Protein AF-A0A512LBX2-F1 (afdb_monomer_lite)

Sequence (281 aa):
MSSLFRTATRPHIVKSALKVAVVVGTVLNLINQGERKLSVESIAWMHAILNYFVPFCVSSYSAAKNEMARGNNVMSTETGRDALLPETLFNDGVFIDDLRRQMVKFASLQLNDACLAEDAVQEALVGALINANGFAGRSALKTWVFAILKNKIADVLRQKKRLVNASSLLREDDESEDFTDLLFDQNGFWQPDERPVPWGNPEASFQQQQFWTVFEACLDGLPAKQARVFMMREFVELETDEICAAAGITVSNLFVMLHRARLRLQECLENKWYSNGERSC

Structure (mmCIF, N/CA/C/O backbone):
data_AF-A0A512LBX2-F1
#
_entry.id   AF-A0A512LBX2-F1
#
loop_
_atom_site.group_PDB
_atom_site.id
_atom_site.type_symbol
_atom_site.label_atom_id
_atom_site.label_alt_id
_atom_site.label_comp_id
_atom_site.label_asym_id
_atom_site.label_entity_id
_atom_site.label_seq_id
_atom_site.pdbx_PDB_ins_code
_atom_site.Cartn_x
_atom_site.Cartn_y
_atom_site.Cartn_z
_atom_site.occupancy
_atom_site.B_iso_or_equiv
_atom_site.auth_seq_id
_atom_site.auth_comp_id
_atom_site.auth_asym_id
_atom_site.auth_atom_id
_atom_site.pdbx_PDB_model_num
ATOM 1 N N . MET A 1 1 ? 15.281 33.282 -11.113 1.00 51.38 1 MET A N 1
ATOM 2 C CA . MET A 1 1 ? 16.671 32.775 -11.253 1.00 51.38 1 MET A CA 1
ATOM 3 C C . MET A 1 1 ? 17.630 33.340 -10.203 1.00 51.38 1 MET A C 1
ATOM 5 O O . MET A 1 1 ? 18.380 32.558 -9.634 1.00 51.38 1 MET A O 1
ATOM 9 N N . SER A 1 2 ? 17.591 34.641 -9.882 1.00 58.28 2 SER A N 1
ATOM 10 C CA . SER A 1 2 ? 18.489 35.274 -8.892 1.00 58.28 2 SER A CA 1
ATOM 11 C C . SER A 1 2 ? 18.374 34.715 -7.463 1.00 58.28 2 SER A C 1
ATOM 13 O O . SER A 1 2 ? 19.379 34.603 -6.765 1.00 58.28 2 SER A O 1
ATOM 15 N N . SER A 1 3 ? 17.177 34.305 -7.033 1.00 69.06 3 SER A N 1
ATOM 16 C CA . SER A 1 3 ? 16.961 33.693 -5.715 1.00 69.06 3 SER A CA 1
ATOM 17 C C . SER A 1 3 ? 17.597 32.303 -5.605 1.00 69.06 3 SER A C 1
ATOM 19 O O . SER A 1 3 ? 18.218 31.997 -4.592 1.00 69.06 3 SER A O 1
ATOM 21 N N . LEU A 1 4 ? 17.479 31.470 -6.648 1.00 72.50 4 LEU A N 1
ATOM 22 C CA . LEU A 1 4 ? 17.951 30.076 -6.644 1.00 72.50 4 LEU A CA 1
ATOM 23 C C . LEU A 1 4 ? 19.471 30.017 -6.571 1.00 72.50 4 LEU A C 1
ATOM 25 O O . LEU A 1 4 ? 20.026 29.275 -5.767 1.00 72.50 4 LEU A O 1
ATOM 29 N N . PHE A 1 5 ? 20.134 30.889 -7.327 1.00 73.75 5 PHE A N 1
ATOM 30 C CA . PHE A 1 5 ? 21.584 31.029 -7.292 1.00 73.75 5 PHE A CA 1
ATOM 31 C C . PHE A 1 5 ? 22.102 31.496 -5.918 1.00 73.75 5 PHE A C 1
ATOM 33 O O . PHE A 1 5 ? 23.122 31.011 -5.426 1.00 73.75 5 PHE A O 1
ATOM 40 N N . ARG A 1 6 ? 21.370 32.393 -5.245 1.00 75.31 6 ARG A N 1
ATOM 41 C CA . ARG A 1 6 ? 21.723 32.878 -3.901 1.00 75.31 6 ARG A CA 1
ATOM 42 C C . ARG A 1 6 ? 21.539 31.811 -2.815 1.00 75.31 6 ARG A C 1
ATOM 44 O O . ARG A 1 6 ? 22.285 31.797 -1.841 1.00 75.31 6 ARG A O 1
ATOM 51 N N . THR A 1 7 ? 20.573 30.909 -2.978 1.00 72.94 7 THR A N 1
ATOM 52 C CA . THR A 1 7 ? 20.373 29.779 -2.056 1.00 72.94 7 THR A CA 1
ATOM 53 C C . THR A 1 7 ? 21.385 28.662 -2.316 1.00 72.94 7 THR A C 1
ATOM 55 O O . THR A 1 7 ? 21.965 28.137 -1.371 1.00 72.94 7 THR A O 1
ATOM 58 N N . ALA A 1 8 ? 21.685 28.361 -3.582 1.00 72.62 8 ALA A N 1
ATOM 59 C CA . ALA A 1 8 ? 22.678 27.355 -3.969 1.00 72.62 8 ALA A CA 1
ATOM 60 C C . ALA A 1 8 ? 24.113 27.696 -3.524 1.00 72.62 8 ALA A C 1
ATOM 62 O O . ALA A 1 8 ? 24.933 26.802 -3.330 1.00 72.62 8 ALA A O 1
ATOM 63 N N . THR A 1 9 ? 24.419 28.980 -3.313 1.00 77.19 9 THR A N 1
ATOM 64 C CA . THR A 1 9 ? 25.725 29.450 -2.816 1.00 77.19 9 THR A CA 1
ATOM 65 C C . THR A 1 9 ? 25.830 29.492 -1.286 1.00 77.19 9 THR A C 1
ATOM 67 O O . THR A 1 9 ? 26.855 29.921 -0.752 1.00 77.19 9 THR A O 1
ATOM 70 N N . ARG A 1 10 ? 24.816 29.016 -0.544 1.00 84.19 10 ARG A N 1
ATOM 71 C CA . ARG A 1 10 ? 24.885 28.948 0.923 1.00 84.19 10 ARG A CA 1
ATOM 72 C C . ARG A 1 10 ? 25.964 27.961 1.390 1.00 84.19 10 ARG A C 1
ATOM 74 O O . ARG A 1 10 ? 26.080 26.860 0.846 1.00 84.19 10 ARG A O 1
ATOM 81 N N . PRO A 1 11 ? 26.730 28.306 2.442 1.00 78.25 11 PRO A N 1
ATOM 82 C CA . PRO A 1 11 ? 27.939 27.574 2.818 1.00 78.25 11 PRO A CA 1
ATOM 83 C C . PRO A 1 11 ? 27.673 26.128 3.254 1.00 78.25 11 PRO A C 1
ATOM 85 O O . PRO A 1 11 ? 28.546 25.278 3.092 1.00 78.25 11 PRO A O 1
ATOM 88 N N . HIS A 1 12 ? 26.493 25.810 3.791 1.00 81.06 12 HIS A N 1
ATOM 89 C CA . HIS A 1 12 ? 26.142 24.440 4.183 1.00 81.06 12 HIS A CA 1
ATOM 90 C C . HIS A 1 12 ? 25.709 23.571 2.992 1.00 81.06 12 HIS A C 1
ATOM 92 O O . HIS A 1 12 ? 26.078 22.394 2.944 1.00 81.06 12 HI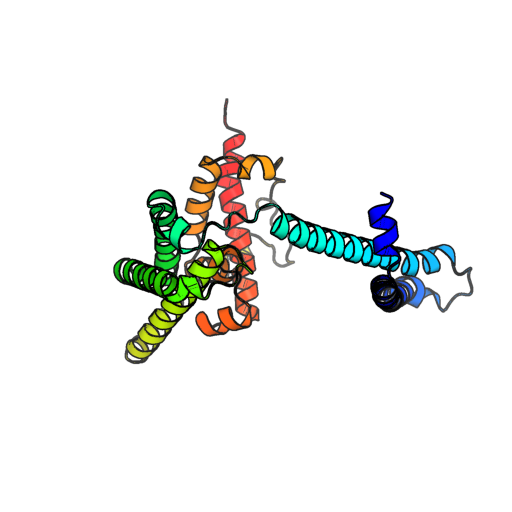S A O 1
ATOM 98 N N . ILE A 1 13 ? 25.002 24.146 2.009 1.00 81.69 13 ILE A N 1
ATOM 99 C CA . ILE A 1 13 ? 24.641 23.474 0.749 1.00 81.69 13 ILE A CA 1
ATOM 100 C C . ILE A 1 13 ? 25.904 23.161 -0.044 1.00 81.69 13 ILE A C 1
ATOM 102 O O . ILE A 1 13 ? 26.122 22.012 -0.417 1.00 81.69 13 ILE A O 1
ATOM 106 N N . VAL A 1 14 ? 26.787 24.147 -0.213 1.00 84.69 14 VAL A N 1
ATOM 107 C CA . VAL A 1 14 ? 28.053 23.975 -0.938 1.00 84.69 14 VAL A CA 1
ATOM 108 C C . VAL A 1 14 ? 28.929 22.905 -0.278 1.00 84.69 14 VAL A C 1
ATOM 110 O O . VAL A 1 14 ? 29.450 22.035 -0.971 1.00 84.69 14 VAL A O 1
ATOM 113 N N . LYS A 1 15 ? 29.048 22.900 1.059 1.00 83.00 15 LYS A N 1
ATOM 114 C CA . LYS A 1 15 ? 29.806 21.866 1.789 1.00 83.00 15 LYS A CA 1
ATOM 115 C C . LYS A 1 15 ? 29.238 20.460 1.577 1.00 83.00 15 LYS A C 1
ATOM 117 O O . LYS A 1 15 ? 30.007 19.512 1.442 1.00 83.00 15 LYS A O 1
ATOM 122 N N . SER A 1 16 ? 27.916 20.315 1.556 1.00 77.88 16 SER A N 1
ATOM 123 C CA . SER A 1 16 ? 27.258 19.016 1.360 1.00 77.88 16 SER A CA 1
ATOM 124 C C . SER A 1 16 ? 27.376 18.543 -0.091 1.00 77.88 16 SER A C 1
ATOM 126 O O . SER A 1 16 ? 27.750 17.398 -0.334 1.00 77.88 16 SER A O 1
ATOM 128 N N . ALA A 1 17 ? 27.167 19.447 -1.050 1.00 84.38 17 ALA A N 1
ATOM 129 C CA . ALA A 1 17 ? 27.336 19.179 -2.473 1.00 84.38 17 ALA A CA 1
ATOM 130 C C . ALA A 1 17 ? 28.781 18.795 -2.818 1.00 84.38 17 ALA A C 1
ATOM 132 O O . ALA A 1 17 ? 29.000 17.878 -3.604 1.00 84.38 17 ALA A O 1
ATOM 133 N N . LEU A 1 18 ? 29.773 19.428 -2.182 1.00 87.00 18 LEU A N 1
ATOM 134 C CA . LEU A 1 18 ? 31.185 19.089 -2.360 1.00 87.00 18 LEU A CA 1
ATOM 135 C C . LEU A 1 18 ? 31.511 17.682 -1.839 1.00 87.00 18 LEU A C 1
ATOM 137 O O . LEU A 1 18 ? 32.240 16.947 -2.497 1.00 87.00 18 LEU A O 1
ATOM 141 N N . LYS A 1 19 ? 30.945 17.272 -0.695 1.00 83.62 19 LYS A N 1
ATOM 142 C CA . LYS A 1 19 ? 31.113 15.900 -0.179 1.00 83.62 19 LYS A CA 1
ATOM 143 C C . LYS A 1 19 ? 30.570 14.863 -1.160 1.00 83.62 19 LYS A C 1
ATOM 145 O O . LYS A 1 19 ? 31.258 13.890 -1.454 1.00 83.62 19 LYS A O 1
ATOM 150 N N . VAL A 1 20 ? 29.368 15.092 -1.691 1.00 81.81 20 VAL A N 1
ATOM 151 C CA . VAL A 1 20 ? 28.761 14.210 -2.701 1.00 81.81 20 VAL A CA 1
ATOM 152 C C . VAL A 1 20 ? 29.610 14.185 -3.970 1.00 81.81 20 VAL A C 1
ATOM 154 O O . VAL A 1 20 ? 29.889 13.112 -4.491 1.00 81.81 20 VAL A O 1
ATOM 157 N N . ALA A 1 21 ? 30.085 15.344 -4.427 1.00 89.19 21 ALA A N 1
ATOM 158 C CA . ALA A 1 21 ? 30.938 15.452 -5.603 1.00 89.19 21 ALA A CA 1
ATOM 159 C C . ALA A 1 21 ? 32.249 14.681 -5.463 1.00 89.19 21 ALA A C 1
ATOM 161 O O . ALA A 1 21 ? 32.640 13.983 -6.391 1.00 89.19 21 ALA A O 1
ATOM 162 N N . VAL A 1 22 ? 32.903 14.757 -4.302 1.00 87.75 22 VAL A N 1
ATOM 163 C CA . VAL A 1 22 ? 34.140 14.013 -4.045 1.00 87.75 22 VAL A CA 1
ATOM 164 C C . VAL A 1 22 ? 33.881 12.510 -4.054 1.00 87.75 22 VAL A C 1
ATOM 166 O O . VAL A 1 22 ? 34.610 11.800 -4.735 1.00 87.75 22 VAL A O 1
ATOM 169 N N . VAL A 1 23 ? 32.846 12.024 -3.361 1.00 85.56 23 VAL A N 1
ATOM 170 C CA . VAL A 1 23 ? 32.543 10.583 -3.264 1.00 85.56 23 VAL A CA 1
ATOM 171 C C . VAL A 1 23 ? 32.088 10.014 -4.607 1.00 85.56 23 VAL A C 1
ATOM 173 O O . VAL A 1 23 ? 32.658 9.048 -5.103 1.00 85.56 23 VAL A O 1
ATOM 176 N N . VAL A 1 24 ? 31.084 10.628 -5.230 1.00 84.00 24 VAL A N 1
ATOM 177 C CA . VAL A 1 24 ? 30.533 10.147 -6.503 1.00 84.00 24 VAL A CA 1
ATOM 178 C C . VAL A 1 24 ? 31.550 10.333 -7.630 1.00 84.00 24 VAL A C 1
ATOM 180 O O . VAL A 1 24 ? 31.750 9.426 -8.433 1.00 84.00 24 VAL A O 1
ATOM 183 N N . GLY A 1 25 ? 32.253 11.467 -7.659 1.00 84.69 25 GLY A N 1
ATOM 184 C CA . GLY A 1 25 ? 33.264 11.754 -8.672 1.00 84.69 25 GLY A CA 1
ATOM 185 C C . GLY A 1 25 ? 34.489 10.843 -8.588 1.00 84.69 25 GLY A C 1
ATOM 186 O O . GLY A 1 25 ? 34.983 10.415 -9.629 1.00 84.69 25 GLY A O 1
ATOM 187 N N . THR A 1 26 ? 34.950 10.468 -7.385 1.00 82.88 26 THR A N 1
ATOM 188 C CA . THR A 1 26 ? 36.043 9.482 -7.242 1.00 82.88 26 THR A CA 1
ATOM 189 C C . THR A 1 26 ? 35.624 8.102 -7.727 1.00 82.88 26 THR A C 1
ATOM 191 O O . THR A 1 26 ? 36.387 7.475 -8.458 1.00 82.88 26 THR A O 1
ATOM 194 N N . VAL A 1 27 ? 34.411 7.652 -7.396 1.00 84.19 27 VAL A N 1
ATOM 195 C CA . VAL A 1 27 ? 33.872 6.370 -7.877 1.00 84.19 27 VAL A CA 1
ATOM 196 C C . VAL A 1 27 ? 33.746 6.362 -9.402 1.00 84.19 27 VAL A C 1
ATOM 198 O O . VAL A 1 27 ? 34.254 5.450 -10.051 1.00 84.19 27 VAL A O 1
ATOM 201 N N . LEU A 1 28 ? 33.155 7.401 -9.999 1.00 80.44 28 LEU A N 1
ATOM 202 C CA . LEU A 1 28 ? 33.028 7.518 -11.456 1.00 80.44 28 LEU A CA 1
ATOM 203 C C . LEU A 1 28 ? 34.390 7.570 -12.154 1.00 80.44 28 LEU A C 1
ATOM 205 O O . LEU A 1 28 ? 34.564 6.987 -13.223 1.00 80.44 28 LEU A O 1
ATOM 209 N N . ASN A 1 29 ? 35.373 8.242 -11.552 1.00 77.62 29 ASN A N 1
ATOM 210 C CA . ASN A 1 29 ? 36.719 8.291 -12.107 1.00 77.62 29 ASN A CA 1
ATOM 211 C C . ASN A 1 29 ? 37.440 6.938 -12.005 1.00 77.62 29 ASN A C 1
ATOM 213 O O . ASN A 1 29 ? 38.175 6.576 -12.918 1.00 77.62 29 ASN A O 1
ATOM 217 N N . LEU A 1 30 ? 37.210 6.173 -10.934 1.00 78.56 30 LEU A N 1
ATOM 218 C CA . LEU A 1 30 ? 37.737 4.814 -10.783 1.00 78.56 30 LEU A CA 1
ATOM 219 C C . LEU A 1 30 ? 37.115 3.839 -11.786 1.00 78.56 30 LEU A C 1
ATOM 221 O O . LEU A 1 30 ? 37.842 3.033 -12.352 1.00 78.56 30 LEU A O 1
ATOM 225 N N . ILE A 1 31 ? 35.814 3.946 -12.062 1.00 76.50 31 ILE A N 1
ATOM 226 C CA . ILE A 1 31 ? 35.142 3.125 -13.082 1.00 76.50 31 ILE A CA 1
ATOM 227 C C . ILE A 1 31 ? 35.663 3.478 -14.481 1.00 76.50 31 ILE A C 1
ATOM 229 O O . ILE A 1 31 ? 36.014 2.598 -15.256 1.00 76.50 31 ILE A O 1
ATOM 233 N N . ASN A 1 32 ? 35.752 4.772 -14.801 1.00 67.62 32 ASN A N 1
ATOM 234 C CA . ASN A 1 32 ? 36.050 5.223 -16.162 1.00 67.62 32 ASN A CA 1
ATOM 235 C C . ASN A 1 32 ? 37.555 5.222 -16.507 1.00 67.62 32 ASN A C 1
ATOM 237 O O . ASN A 1 32 ? 37.933 5.163 -17.674 1.00 67.62 32 ASN A O 1
ATOM 241 N N . GLN A 1 33 ? 38.438 5.323 -15.507 1.00 61.84 33 GLN A N 1
ATOM 242 C CA . GLN A 1 33 ? 39.895 5.390 -15.710 1.00 61.84 33 GLN A CA 1
ATOM 243 C C . GLN A 1 33 ? 40.669 4.265 -15.003 1.00 61.84 33 GLN A C 1
ATOM 245 O O . GLN A 1 33 ? 41.893 4.210 -15.124 1.00 61.84 33 GLN A O 1
ATOM 250 N N . GLY A 1 34 ? 39.992 3.364 -14.281 1.00 59.47 34 GLY A N 1
ATOM 251 C CA . GLY A 1 34 ? 40.622 2.271 -13.532 1.00 59.47 34 GLY A CA 1
ATOM 252 C C . GLY A 1 34 ? 41.376 1.274 -14.412 1.00 59.47 34 GLY A C 1
ATOM 253 O O . GLY A 1 34 ? 42.477 0.868 -14.050 1.00 59.47 34 GLY A O 1
ATOM 254 N N . GLU A 1 35 ? 40.848 0.957 -15.597 1.00 57.09 35 GLU A N 1
ATOM 255 C CA . GLU A 1 35 ? 41.484 0.011 -16.529 1.00 57.09 35 GLU A CA 1
ATOM 256 C C . GLU A 1 35 ? 42.601 0.636 -17.382 1.00 57.09 35 GLU A C 1
ATOM 258 O O . GLU A 1 35 ? 43.502 -0.057 -17.847 1.00 57.09 35 GLU A O 1
ATOM 263 N N . ARG A 1 36 ? 42.614 1.968 -17.542 1.00 53.59 36 ARG A N 1
ATOM 264 C CA . ARG A 1 36 ? 43.600 2.693 -18.371 1.00 53.59 36 ARG A CA 1
ATOM 265 C C . ARG A 1 36 ? 44.946 2.946 -17.688 1.00 53.59 36 ARG A C 1
ATOM 267 O O . ARG A 1 36 ? 45.852 3.492 -18.313 1.00 53.59 36 ARG A O 1
ATOM 274 N N . LYS A 1 37 ? 45.126 2.527 -16.431 1.00 51.25 37 LYS A N 1
ATOM 275 C CA . LYS A 1 37 ? 46.381 2.719 -15.680 1.00 51.25 37 LYS A CA 1
ATOM 276 C C . LYS A 1 37 ? 47.584 1.903 -16.183 1.00 51.25 37 LYS A C 1
ATOM 278 O O . LYS A 1 37 ? 48.660 2.063 -15.613 1.00 51.25 37 LYS A O 1
ATOM 283 N N . LEU A 1 38 ? 47.453 1.090 -17.238 1.00 56.31 38 LEU A N 1
ATOM 284 C CA . LEU A 1 38 ? 48.589 0.368 -17.833 1.00 56.31 38 LEU A CA 1
ATOM 285 C C . LEU A 1 38 ? 49.163 0.972 -19.128 1.00 56.31 38 LEU A C 1
ATOM 287 O O . LEU A 1 38 ? 50.209 0.510 -19.576 1.00 56.31 38 LEU A O 1
ATOM 291 N N . SER A 1 39 ? 48.557 2.010 -19.714 1.00 46.19 39 SER A N 1
ATOM 292 C CA . SER A 1 39 ? 49.078 2.645 -20.936 1.00 46.19 39 SER A CA 1
ATOM 293 C C . SER A 1 39 ? 49.132 4.164 -20.791 1.00 46.19 39 SER A C 1
ATOM 295 O O . SER A 1 39 ? 48.109 4.815 -20.582 1.00 46.19 39 SER A O 1
ATOM 297 N N . VAL A 1 40 ? 50.338 4.723 -20.905 1.00 53.00 40 VAL A N 1
ATOM 298 C CA . VAL A 1 40 ? 50.639 6.162 -20.860 1.00 53.00 40 VAL A CA 1
ATOM 299 C C . VAL A 1 40 ? 50.090 6.841 -22.118 1.00 53.00 40 VAL A C 1
ATOM 301 O O . VAL A 1 40 ? 50.826 7.145 -23.048 1.00 53.00 40 VAL A O 1
ATOM 304 N N . GLU A 1 41 ? 48.781 7.072 -22.161 1.00 53.72 41 GLU A N 1
ATOM 305 C CA . GLU A 1 41 ? 48.140 7.898 -23.183 1.00 53.72 41 GLU A CA 1
ATOM 306 C C . GLU A 1 41 ? 47.150 8.872 -22.538 1.00 53.72 41 GLU A C 1
ATOM 308 O O . GLU A 1 41 ? 46.477 8.565 -21.554 1.00 53.72 41 GLU A O 1
ATOM 313 N N . SER A 1 42 ? 47.151 10.094 -23.069 1.00 53.22 42 SER A N 1
ATOM 314 C CA . SER A 1 42 ? 46.634 11.339 -22.495 1.00 53.22 42 SER A CA 1
ATOM 315 C C . SER A 1 42 ? 45.371 11.197 -21.637 1.00 53.22 42 SER A C 1
ATOM 317 O O . SER A 1 42 ? 44.272 10.967 -22.147 1.00 53.22 42 SER A O 1
ATOM 319 N N . ILE A 1 43 ? 45.521 11.437 -20.331 1.00 59.81 43 ILE A N 1
ATOM 320 C CA . ILE A 1 43 ? 44.408 11.626 -19.398 1.00 59.81 43 ILE A CA 1
ATOM 321 C C . ILE A 1 43 ? 43.519 12.739 -19.959 1.00 59.81 43 ILE A C 1
ATOM 323 O O . ILE A 1 43 ? 43.933 13.897 -20.048 1.00 59.81 43 ILE A O 1
ATOM 327 N N . ALA A 1 44 ? 42.289 12.398 -20.341 1.00 66.75 44 ALA A N 1
ATOM 328 C CA . ALA A 1 44 ? 41.300 13.373 -20.768 1.00 66.75 44 ALA A CA 1
ATOM 329 C C . ALA A 1 44 ? 40.794 14.136 -19.533 1.00 66.75 44 ALA A C 1
ATOM 331 O O . ALA A 1 44 ? 39.721 13.854 -19.002 1.00 66.75 44 ALA A O 1
ATOM 332 N N . TRP A 1 45 ? 41.589 15.102 -19.062 1.00 67.38 45 TRP A N 1
ATOM 333 C CA . TRP A 1 45 ? 41.321 15.930 -17.880 1.00 67.38 45 TRP A CA 1
ATOM 334 C C . TRP A 1 45 ? 39.922 16.552 -17.887 1.00 67.38 45 TRP A C 1
ATOM 336 O O . TRP A 1 45 ? 39.307 16.699 -16.837 1.00 67.38 45 TRP A O 1
ATOM 346 N N . MET A 1 46 ? 39.377 16.828 -19.071 1.00 69.62 46 MET A N 1
ATOM 347 C CA . MET A 1 46 ? 38.008 17.307 -19.250 1.00 69.62 46 MET A CA 1
ATOM 348 C C . MET A 1 46 ? 36.951 16.327 -18.712 1.00 69.62 46 MET A C 1
ATOM 350 O O . MET A 1 46 ? 36.024 16.753 -18.032 1.00 69.62 46 MET A O 1
ATOM 354 N N . HIS A 1 47 ? 37.115 15.019 -18.940 1.00 68.75 47 HIS A N 1
ATOM 355 C CA . HIS A 1 47 ? 36.201 13.990 -18.428 1.00 68.75 47 HIS A CA 1
ATOM 356 C C . HIS A 1 47 ? 36.341 13.824 -16.913 1.00 68.75 47 HIS A C 1
ATOM 358 O O . HIS A 1 47 ? 35.344 13.685 -16.209 1.00 68.75 47 HIS A O 1
ATOM 364 N N . ALA A 1 48 ? 37.574 13.901 -16.400 1.00 72.94 48 ALA A N 1
ATOM 365 C CA . ALA A 1 48 ? 37.820 13.882 -14.962 1.00 72.94 48 ALA A CA 1
ATOM 366 C C . ALA A 1 48 ? 37.141 15.077 -14.277 1.00 72.94 48 ALA A C 1
ATOM 368 O O . ALA A 1 48 ? 36.433 14.887 -13.298 1.00 72.94 48 ALA A O 1
ATOM 369 N N . ILE A 1 49 ? 37.275 16.289 -14.824 1.00 79.62 49 ILE A N 1
ATOM 370 C CA . ILE A 1 49 ? 36.614 17.494 -14.300 1.00 79.62 49 ILE A CA 1
ATOM 371 C C . ILE A 1 49 ? 35.087 17.339 -14.334 1.00 79.62 49 ILE A C 1
ATOM 373 O O . ILE A 1 49 ? 34.425 17.642 -13.340 1.00 79.62 49 ILE A O 1
ATOM 377 N N . LEU A 1 50 ? 34.524 16.818 -15.430 1.00 79.69 50 LEU A N 1
ATOM 378 C CA . LEU A 1 50 ? 33.078 16.618 -15.566 1.00 79.69 50 LEU A CA 1
ATOM 379 C C . LEU A 1 50 ? 32.520 15.657 -14.501 1.00 79.69 50 LEU A C 1
ATOM 381 O O . LEU A 1 50 ? 31.459 15.921 -13.935 1.00 79.69 50 LEU A O 1
ATOM 385 N N . ASN A 1 51 ? 33.267 14.596 -14.174 1.00 83.38 51 ASN A N 1
ATOM 386 C CA . ASN A 1 51 ? 32.883 13.596 -13.173 1.00 83.38 51 ASN A CA 1
ATOM 387 C C . ASN A 1 51 ? 32.741 14.166 -11.753 1.00 83.38 51 ASN A C 1
ATOM 389 O O . ASN A 1 51 ? 31.988 13.610 -10.959 1.00 83.38 51 ASN A O 1
ATOM 393 N N . TYR A 1 52 ? 33.415 15.272 -11.427 1.00 84.31 52 TYR A N 1
ATOM 394 C CA . TYR A 1 52 ? 33.239 15.966 -10.143 1.00 84.31 52 TYR A CA 1
ATOM 395 C C . TYR A 1 52 ? 32.277 17.152 -10.250 1.00 84.31 52 TYR A C 1
ATOM 397 O O . TYR A 1 52 ? 31.517 17.426 -9.320 1.00 84.31 52 TYR A O 1
ATOM 405 N N . PHE A 1 53 ? 32.280 17.854 -11.383 1.00 85.94 53 PHE A N 1
ATOM 406 C CA . PHE A 1 53 ? 31.467 19.049 -11.572 1.00 85.94 53 PHE A CA 1
ATOM 407 C C . PHE A 1 53 ? 29.973 18.726 -11.684 1.00 85.94 53 PHE A C 1
ATOM 409 O O . PHE A 1 53 ? 29.149 19.392 -11.058 1.00 85.94 53 PHE A O 1
ATOM 416 N N . VAL A 1 54 ? 29.610 17.666 -12.413 1.00 84.62 54 VAL A N 1
ATOM 417 C CA . VAL A 1 54 ? 28.202 17.292 -12.615 1.00 84.62 54 VAL A CA 1
ATOM 418 C C . VAL A 1 54 ? 27.522 16.901 -11.296 1.00 84.62 54 VAL A C 1
ATOM 420 O O . VAL A 1 54 ? 26.495 17.507 -10.973 1.00 84.62 54 VAL A O 1
ATOM 423 N N . PRO A 1 55 ? 28.073 15.992 -10.464 1.00 82.44 55 PRO A N 1
ATOM 424 C CA . PRO A 1 55 ? 27.450 15.661 -9.182 1.00 82.44 55 PRO A CA 1
ATOM 425 C C . PRO A 1 55 ? 27.377 16.854 -8.218 1.00 82.44 55 PRO A C 1
ATOM 427 O O . PRO A 1 55 ? 26.404 16.975 -7.472 1.00 82.44 55 PRO A O 1
ATOM 430 N N . PHE A 1 56 ? 28.356 17.767 -8.259 1.00 88.69 56 PHE A N 1
ATOM 431 C CA . PHE A 1 56 ? 28.316 19.009 -7.484 1.00 88.69 56 PHE A CA 1
ATOM 432 C C . PHE A 1 56 ? 27.131 19.893 -7.892 1.00 88.69 56 PHE A C 1
ATOM 434 O O . PHE A 1 56 ? 26.347 20.312 -7.037 1.00 88.69 56 PHE A O 1
ATOM 441 N N . CYS A 1 57 ? 26.972 20.154 -9.192 1.00 85.19 57 CYS A N 1
ATOM 442 C CA . CYS A 1 57 ? 25.893 20.986 -9.718 1.00 85.19 57 CYS A CA 1
ATOM 443 C C . CYS A 1 57 ? 24.513 20.383 -9.436 1.00 85.19 57 CYS A C 1
ATOM 445 O O . CYS A 1 57 ? 23.621 21.102 -8.987 1.00 85.19 57 CYS A O 1
ATOM 447 N N . VAL A 1 58 ? 24.346 19.072 -9.640 1.00 83.44 58 VAL A N 1
ATOM 448 C CA . VAL A 1 58 ? 23.075 18.371 -9.396 1.00 83.44 58 VAL A CA 1
ATOM 449 C C . VAL A 1 58 ? 22.719 18.375 -7.908 1.00 83.44 58 VAL A C 1
ATOM 451 O O . VAL A 1 58 ? 21.590 18.711 -7.548 1.00 83.44 58 VAL A O 1
ATOM 454 N N . SER A 1 59 ? 23.680 18.070 -7.030 1.00 82.44 59 SER A N 1
ATOM 455 C CA . SER A 1 59 ? 23.467 18.067 -5.578 1.00 82.44 59 SER A CA 1
ATOM 456 C C . SER A 1 59 ? 23.160 19.470 -5.040 1.00 82.44 59 SER A C 1
ATOM 458 O O . SER A 1 59 ? 22.212 19.649 -4.276 1.00 82.44 59 SER A O 1
ATOM 460 N N . SER A 1 60 ? 23.889 20.489 -5.508 1.00 84.62 60 SER A N 1
ATOM 461 C CA . SER A 1 60 ? 23.658 21.889 -5.134 1.00 84.62 60 SER A CA 1
ATOM 462 C C . SER A 1 60 ? 22.295 22.402 -5.613 1.00 84.62 60 SER A C 1
ATOM 464 O O . SER A 1 60 ? 21.549 22.999 -4.835 1.00 84.62 60 SER A O 1
ATOM 466 N N . TYR A 1 61 ? 21.917 22.109 -6.862 1.00 81.69 61 TYR A N 1
ATOM 467 C CA . TYR A 1 61 ? 20.610 22.478 -7.409 1.00 81.69 61 TYR A CA 1
ATOM 468 C C . TYR A 1 61 ? 19.461 21.786 -6.665 1.00 81.69 61 TYR A C 1
ATOM 470 O O . TYR A 1 61 ? 18.496 22.446 -6.281 1.00 81.69 61 TYR A O 1
ATOM 478 N N . SER A 1 62 ? 19.578 20.477 -6.416 1.00 75.25 62 SER A N 1
ATOM 479 C CA . SER A 1 62 ? 18.576 19.698 -5.681 1.00 75.25 62 SER A CA 1
ATOM 480 C C . SER A 1 62 ? 18.390 20.225 -4.254 1.00 75.25 62 SER A C 1
ATOM 482 O O . SER A 1 62 ? 17.266 20.507 -3.835 1.00 75.25 62 SER A O 1
ATOM 484 N N . ALA A 1 63 ? 19.487 20.476 -3.533 1.00 76.31 63 ALA A N 1
ATOM 485 C CA . ALA A 1 63 ? 19.447 21.032 -2.184 1.00 76.31 63 ALA A CA 1
ATOM 486 C C . ALA A 1 63 ? 18.855 22.453 -2.148 1.00 76.31 63 ALA A C 1
ATOM 488 O O . ALA A 1 63 ? 18.011 22.746 -1.301 1.00 76.31 63 ALA A O 1
ATOM 489 N N . ALA A 1 64 ? 19.234 23.322 -3.090 1.00 77.38 64 ALA A N 1
ATOM 490 C CA . ALA A 1 64 ? 18.690 24.675 -3.187 1.00 77.38 64 ALA A CA 1
ATOM 491 C C . ALA A 1 64 ? 17.191 24.675 -3.519 1.00 77.38 64 ALA A C 1
ATOM 493 O O . ALA A 1 64 ? 16.425 25.419 -2.907 1.00 77.38 64 ALA A O 1
ATOM 494 N N . LYS A 1 65 ? 16.756 23.814 -4.447 1.00 78.31 65 LYS A N 1
ATOM 495 C CA . LYS A 1 65 ? 15.342 23.639 -4.799 1.00 78.31 65 LYS A CA 1
ATOM 496 C C . LYS A 1 65 ? 14.533 23.143 -3.599 1.00 78.31 65 LYS A C 1
ATOM 498 O O . LYS A 1 65 ? 13.446 23.659 -3.355 1.00 78.31 65 LYS A O 1
ATOM 503 N N . ASN A 1 66 ? 15.074 22.201 -2.826 1.00 72.56 66 ASN A N 1
ATOM 504 C CA . ASN A 1 66 ? 14.400 21.655 -1.650 1.00 72.56 66 ASN A CA 1
ATOM 505 C C . ASN A 1 66 ? 14.312 22.678 -0.498 1.00 72.56 66 ASN A C 1
ATOM 507 O O . ASN A 1 66 ? 13.275 22.790 0.150 1.00 72.56 66 ASN A O 1
ATOM 511 N N . GLU A 1 67 ? 15.348 23.500 -0.281 1.00 75.50 67 GLU A N 1
ATOM 512 C CA . GLU A 1 67 ? 15.279 24.622 0.672 1.00 75.50 67 GLU A CA 1
ATOM 513 C C . GLU A 1 67 ? 14.255 25.682 0.264 1.00 75.50 67 GLU A C 1
ATOM 515 O O . GLU A 1 67 ? 13.566 26.232 1.120 1.00 75.50 67 GLU A O 1
ATOM 520 N N . MET A 1 68 ? 14.135 25.968 -1.032 1.00 71.62 68 MET A N 1
ATOM 521 C CA . MET A 1 68 ? 13.126 26.895 -1.544 1.00 71.62 68 MET A CA 1
ATOM 522 C C . MET A 1 68 ? 11.713 26.343 -1.422 1.00 71.62 68 MET A C 1
ATOM 524 O O . MET A 1 68 ? 10.820 27.078 -1.021 1.00 71.62 68 MET A O 1
ATOM 528 N N . ALA A 1 69 ? 11.512 25.058 -1.714 1.00 64.56 69 ALA A N 1
ATOM 529 C CA . ALA A 1 69 ? 10.233 24.391 -1.497 1.00 64.56 69 ALA A CA 1
ATOM 530 C C . ALA A 1 69 ? 9.848 24.414 -0.010 1.00 64.56 69 ALA A C 1
ATOM 532 O O . ALA A 1 69 ? 8.708 24.717 0.330 1.00 64.56 69 ALA A O 1
ATOM 533 N N . ARG A 1 70 ? 10.820 24.198 0.886 1.00 58.81 70 ARG A N 1
ATOM 534 C CA . ARG A 1 70 ? 10.626 24.283 2.337 1.00 58.81 70 ARG A CA 1
ATOM 535 C C . ARG A 1 70 ? 10.325 25.712 2.803 1.00 58.81 70 ARG A C 1
ATOM 537 O O . ARG A 1 70 ? 9.436 25.895 3.621 1.00 58.81 70 ARG A O 1
ATOM 544 N N . GLY A 1 71 ? 11.015 26.720 2.268 1.00 54.84 71 GLY A N 1
ATOM 545 C CA . GLY A 1 71 ? 10.764 28.136 2.562 1.00 54.84 71 GLY A CA 1
ATOM 546 C C . GLY A 1 71 ? 9.426 28.644 2.019 1.00 54.84 71 GLY A C 1
ATOM 547 O O . GLY A 1 71 ? 8.751 29.410 2.698 1.00 54.84 71 GLY A O 1
ATOM 548 N N . ASN A 1 72 ? 9.005 28.169 0.845 1.00 53.75 72 ASN A N 1
ATOM 549 C CA . ASN A 1 72 ? 7.680 28.444 0.297 1.00 53.75 72 ASN A CA 1
ATOM 550 C C . ASN A 1 72 ? 6.589 27.771 1.135 1.00 53.75 72 ASN A C 1
ATOM 552 O O . ASN A 1 72 ? 5.599 28.422 1.429 1.00 53.75 72 ASN A O 1
ATOM 556 N N . ASN A 1 73 ? 6.804 26.540 1.616 1.00 42.91 73 ASN A N 1
ATOM 557 C CA . ASN A 1 73 ? 5.896 25.909 2.580 1.00 42.91 73 ASN A CA 1
ATOM 558 C C . ASN A 1 73 ? 5.783 26.722 3.882 1.00 42.91 73 ASN A C 1
ATOM 560 O O . ASN A 1 73 ? 4.687 26.854 4.410 1.00 42.91 73 ASN A O 1
ATOM 564 N N . VAL A 1 74 ? 6.885 27.314 4.364 1.00 43.66 74 VAL A N 1
ATOM 565 C CA . VAL A 1 74 ? 6.905 28.139 5.589 1.00 43.66 74 VAL A CA 1
ATOM 566 C C . VAL A 1 74 ? 6.289 29.542 5.382 1.00 43.66 74 VAL A C 1
ATOM 568 O O . VAL A 1 74 ? 5.662 30.088 6.287 1.00 43.66 74 VAL A O 1
ATOM 571 N N . MET A 1 75 ? 6.397 30.133 4.189 1.00 33.06 75 MET A N 1
ATOM 572 C CA . MET A 1 75 ? 5.748 31.414 3.856 1.00 33.06 75 MET A CA 1
ATOM 573 C C . MET A 1 75 ? 4.247 31.235 3.565 1.00 33.06 75 MET A C 1
ATOM 575 O O . MET A 1 75 ? 3.424 32.036 4.006 1.00 33.06 75 MET A O 1
ATOM 579 N N . SER A 1 76 ? 3.861 30.141 2.900 1.00 38.84 76 SER A N 1
ATOM 580 C CA . SER A 1 76 ? 2.458 29.746 2.728 1.00 38.84 76 SER A CA 1
ATOM 581 C C . SER A 1 76 ? 1.771 29.431 4.063 1.00 38.84 76 SER A C 1
ATOM 583 O O . SER A 1 76 ? 0.572 29.666 4.186 1.00 38.84 76 SER A O 1
ATOM 585 N N . THR A 1 77 ? 2.512 28.992 5.091 1.00 38.09 77 THR A N 1
ATOM 586 C CA . THR A 1 77 ? 1.964 28.833 6.450 1.00 38.09 77 THR A CA 1
ATOM 587 C C . THR A 1 77 ? 1.693 30.148 7.184 1.00 38.09 77 THR A C 1
ATOM 589 O O . THR A 1 77 ? 0.948 30.132 8.159 1.00 38.09 77 THR A O 1
ATOM 592 N N . GLU A 1 78 ? 2.229 31.295 6.746 1.00 41.88 78 GLU A N 1
ATOM 593 C CA . GLU A 1 78 ? 2.019 32.565 7.457 1.00 41.88 78 GLU A CA 1
ATOM 594 C C . GLU A 1 78 ? 0.931 33.465 6.859 1.00 41.88 78 GLU A C 1
ATOM 596 O O . GLU A 1 78 ? 0.355 34.251 7.614 1.00 41.88 78 GLU A O 1
ATOM 601 N N . THR A 1 79 ? 0.605 33.341 5.568 1.00 36.44 79 THR A N 1
ATOM 602 C CA . THR A 1 79 ? -0.424 34.171 4.895 1.00 36.44 79 THR A CA 1
ATOM 603 C C . THR A 1 79 ? -1.740 33.422 4.621 1.00 36.44 79 THR A C 1
ATOM 605 O O . THR A 1 79 ? -2.720 34.040 4.228 1.00 36.44 79 THR A O 1
ATOM 608 N N . GLY A 1 80 ? -1.803 32.116 4.902 1.00 36.56 80 GLY A N 1
ATOM 609 C CA . GLY A 1 80 ? -3.023 31.292 4.867 1.00 36.56 80 GLY A CA 1
ATOM 610 C C . GLY A 1 80 ? -3.479 30.834 6.256 1.00 36.56 80 GLY A C 1
ATOM 611 O O . GLY A 1 80 ? -3.901 29.694 6.417 1.00 36.56 80 GLY A O 1
ATOM 612 N N . ARG A 1 81 ? -3.331 31.690 7.276 1.00 38.12 81 ARG A N 1
ATOM 613 C CA . ARG A 1 81 ? -3.711 31.439 8.681 1.00 38.12 81 ARG A CA 1
ATOM 614 C C . ARG A 1 81 ? -5.230 31.487 8.926 1.00 38.12 81 ARG A C 1
ATOM 616 O O . ARG A 1 81 ? -5.661 32.007 9.943 1.00 38.12 81 ARG A O 1
ATOM 623 N N . ASP A 1 82 ? -6.006 30.869 8.044 1.00 38.31 82 ASP A N 1
ATOM 624 C CA . ASP A 1 82 ? -7.331 30.346 8.380 1.00 38.31 82 ASP A CA 1
ATOM 625 C C . ASP A 1 82 ? -7.203 28.823 8.406 1.00 38.31 82 ASP A C 1
ATOM 627 O O . ASP A 1 82 ? -7.513 28.097 7.463 1.00 38.31 82 ASP A O 1
ATOM 631 N N . ALA A 1 83 ? -6.615 28.349 9.503 1.00 43.25 83 ALA A N 1
ATOM 632 C CA . ALA A 1 83 ? -6.536 26.942 9.831 1.00 43.25 83 ALA A CA 1
ATOM 633 C C . ALA A 1 83 ? -7.959 26.392 10.003 1.00 43.25 83 ALA A C 1
ATOM 635 O O . ALA A 1 83 ? -8.591 26.602 11.038 1.00 43.25 83 ALA A O 1
ATOM 636 N N . LEU A 1 84 ? -8.452 25.651 9.008 1.00 48.34 84 LEU A N 1
ATOM 637 C CA . LEU A 1 84 ? -9.503 24.666 9.243 1.00 48.34 84 LEU A CA 1
ATOM 638 C C . LEU A 1 84 ? -8.922 23.615 10.196 1.00 48.34 84 LEU A C 1
ATOM 640 O O . LEU A 1 84 ? -8.103 22.776 9.816 1.00 48.34 84 LEU A O 1
ATOM 644 N N . LEU A 1 85 ? -9.297 23.727 11.470 1.00 55.75 85 LEU A N 1
ATOM 645 C CA . LEU A 1 85 ? -8.976 22.768 12.522 1.00 55.75 85 LEU A CA 1
ATOM 646 C C . LEU A 1 85 ? -9.400 21.357 12.076 1.00 55.75 85 LEU A C 1
ATOM 648 O O . LEU A 1 85 ? -10.416 21.230 11.392 1.00 55.75 85 LEU A O 1
ATOM 652 N N . PRO A 1 86 ? -8.707 20.283 12.489 1.00 56.41 86 PRO A N 1
ATOM 653 C CA . PRO A 1 86 ? -9.110 18.908 12.183 1.00 56.41 86 PRO A CA 1
ATOM 654 C C . PRO A 1 86 ? -10.594 18.653 12.481 1.00 56.41 86 PRO A C 1
ATOM 656 O O . PRO A 1 86 ? -11.281 18.042 11.670 1.00 56.41 86 PRO A O 1
ATOM 659 N N . GLU A 1 87 ? -11.117 19.216 13.577 1.00 60.56 87 GLU A N 1
ATOM 660 C CA . GLU A 1 87 ? -12.540 19.154 13.943 1.00 60.56 87 GLU A CA 1
ATOM 661 C C . GLU A 1 87 ? -13.488 19.700 12.864 1.00 60.56 87 GLU A C 1
ATOM 663 O O . GLU A 1 87 ? -14.576 19.167 12.672 1.00 60.56 87 GLU A O 1
ATOM 668 N N . THR A 1 88 ? -13.084 20.731 12.118 1.00 65.06 88 THR A N 1
ATOM 669 C CA . THR A 1 88 ? -13.912 21.302 11.043 1.00 65.06 88 THR A CA 1
ATOM 670 C C . THR A 1 88 ? -13.978 20.398 9.813 1.00 65.06 88 THR A C 1
ATOM 672 O O . THR A 1 88 ? -15.028 20.322 9.183 1.00 65.06 88 THR A O 1
ATOM 675 N N . LEU A 1 89 ? -12.905 19.655 9.516 1.00 66.69 89 LEU A N 1
ATOM 676 C CA . LEU A 1 89 ? -12.886 18.645 8.451 1.00 66.69 89 LEU A CA 1
ATOM 677 C C . LEU A 1 89 ? -13.633 17.372 8.867 1.00 66.69 89 LEU A C 1
ATOM 679 O O . LEU A 1 89 ? -14.319 16.776 8.044 1.00 66.69 89 LEU A O 1
ATOM 683 N N . PHE A 1 90 ? -13.560 16.979 10.144 1.00 73.69 90 PHE A N 1
ATOM 684 C CA . PHE A 1 90 ? -14.367 15.876 10.680 1.00 73.69 90 PHE A CA 1
ATOM 685 C C . PHE A 1 90 ? -15.869 16.203 10.763 1.00 73.69 90 PHE A C 1
ATOM 687 O O . PHE A 1 90 ? -16.680 15.282 10.806 1.00 73.69 90 PHE A O 1
ATOM 694 N N . ASN A 1 91 ? -16.250 17.484 10.740 1.00 74.88 91 ASN A N 1
ATOM 695 C CA . ASN A 1 91 ? -17.649 17.917 10.670 1.00 74.88 91 ASN A CA 1
ATOM 696 C C . ASN A 1 91 ? -18.226 17.940 9.243 1.00 74.88 91 ASN A C 1
ATOM 698 O O . ASN A 1 91 ? -19.441 18.077 9.090 1.00 74.88 91 ASN A O 1
ATOM 702 N N . ASP A 1 92 ? -17.400 17.798 8.203 1.00 82.75 92 ASP A N 1
ATOM 703 C CA . ASP A 1 92 ? -17.889 17.646 6.833 1.00 82.75 92 ASP A CA 1
ATOM 704 C C . ASP A 1 92 ? -18.335 16.195 6.591 1.00 82.75 92 ASP A C 1
ATOM 706 O O . ASP A 1 92 ? -17.529 15.277 6.408 1.00 82.75 92 ASP A O 1
ATOM 710 N N . GLY A 1 93 ? -19.654 15.989 6.582 1.00 81.25 93 GLY A N 1
ATOM 711 C CA . GLY A 1 93 ? -20.254 14.673 6.373 1.00 81.25 93 GLY A CA 1
ATOM 712 C C . GLY A 1 93 ? -19.913 14.045 5.018 1.00 81.25 93 GLY A C 1
ATOM 713 O O . GLY A 1 93 ? -19.818 12.822 4.934 1.00 81.25 93 GLY A O 1
ATOM 714 N N . VAL A 1 94 ? -19.681 14.845 3.970 1.00 81.88 94 VAL A N 1
ATOM 715 C CA . VAL A 1 94 ? -19.319 14.327 2.640 1.00 81.88 94 VAL A CA 1
ATOM 716 C C . VAL A 1 94 ? -17.889 13.796 2.656 1.00 81.88 94 VAL A C 1
ATOM 718 O O . VAL A 1 94 ? -17.631 12.690 2.177 1.00 81.88 94 VAL A O 1
ATOM 721 N N . PHE A 1 95 ? -16.970 14.557 3.255 1.00 82.31 95 PHE A N 1
ATOM 722 C CA . PHE A 1 95 ? -15.578 14.146 3.419 1.00 82.31 95 PHE A CA 1
ATOM 723 C C . PHE A 1 95 ? -15.458 12.864 4.250 1.00 82.31 95 PHE A C 1
ATOM 725 O O . PHE A 1 95 ? -14.743 11.940 3.860 1.00 82.31 95 PHE A O 1
ATOM 732 N N . ILE A 1 96 ? -16.177 12.779 5.373 1.00 87.19 96 ILE A N 1
ATOM 733 C CA . ILE A 1 96 ? -16.121 11.606 6.253 1.00 87.19 96 ILE A CA 1
ATOM 734 C C . ILE A 1 96 ? -16.701 10.361 5.602 1.00 87.19 96 ILE A C 1
ATOM 736 O O . ILE A 1 96 ? -16.143 9.278 5.766 1.00 87.19 96 ILE A O 1
ATOM 740 N N . ASP A 1 97 ? -17.778 10.492 4.837 1.00 86.75 97 ASP A N 1
ATOM 741 C CA . ASP A 1 97 ? -18.377 9.358 4.144 1.00 86.75 97 ASP A CA 1
ATOM 742 C C . ASP A 1 97 ? -17.477 8.828 3.009 1.00 86.75 97 ASP A C 1
ATOM 744 O O . ASP A 1 97 ? -17.312 7.615 2.861 1.00 86.75 97 ASP A O 1
ATOM 748 N N . ASP A 1 98 ? -16.812 9.713 2.254 1.00 82.12 98 ASP A N 1
ATOM 749 C CA . ASP A 1 98 ? -15.787 9.316 1.277 1.00 82.12 98 ASP A CA 1
ATOM 750 C C . ASP A 1 98 ? -14.572 8.650 1.944 1.00 82.12 98 ASP A C 1
ATOM 752 O O . ASP A 1 98 ? -14.135 7.569 1.535 1.00 82.12 98 ASP A O 1
ATOM 756 N N . LEU A 1 99 ? -14.074 9.247 3.030 1.00 83.56 99 LEU A N 1
ATOM 757 C CA . LEU A 1 99 ? -12.969 8.701 3.810 1.00 83.56 99 LEU A CA 1
ATOM 758 C C . LEU A 1 99 ? -13.311 7.308 4.353 1.00 83.56 99 LEU A C 1
ATOM 760 O O . LEU A 1 99 ? -12.527 6.371 4.187 1.00 83.56 99 LEU A O 1
ATOM 764 N N . ARG A 1 100 ? -14.504 7.145 4.937 1.00 92.12 100 ARG A N 1
ATOM 765 C CA . ARG A 1 100 ? -15.000 5.871 5.465 1.00 92.12 100 ARG A CA 1
ATOM 766 C C . ARG A 1 100 ? -15.097 4.816 4.370 1.00 92.12 100 ARG A C 1
ATOM 768 O O . ARG A 1 100 ? -14.606 3.710 4.577 1.00 92.12 100 ARG A O 1
ATOM 775 N N . ARG A 1 101 ? -15.672 5.135 3.203 1.00 87.06 101 ARG A N 1
ATOM 776 C CA . ARG A 1 101 ? -15.756 4.196 2.066 1.00 87.06 101 ARG A CA 1
ATOM 777 C C . ARG A 1 101 ? -14.388 3.630 1.695 1.00 87.06 101 ARG A C 1
ATOM 779 O O . ARG A 1 101 ? -14.232 2.417 1.565 1.00 87.06 101 ARG A O 1
ATOM 786 N N . GLN A 1 102 ? -13.390 4.499 1.569 1.00 80.56 102 GLN A N 1
ATOM 787 C CA . GLN A 1 102 ? -12.032 4.093 1.207 1.00 80.56 102 GLN A CA 1
ATOM 788 C C . GLN A 1 102 ? -11.368 3.268 2.317 1.00 80.56 102 GLN A C 1
ATOM 790 O O . GLN A 1 102 ? -10.707 2.268 2.037 1.00 80.56 102 GLN A O 1
ATOM 795 N N . MET A 1 103 ? -11.584 3.646 3.579 1.00 87.56 103 MET A N 1
ATOM 796 C CA . MET A 1 103 ? -11.104 2.904 4.744 1.00 87.56 103 MET A CA 1
ATOM 797 C C . MET A 1 103 ? -11.718 1.499 4.835 1.00 87.56 103 MET A C 1
ATOM 799 O O . MET A 1 103 ? -10.987 0.543 5.079 1.00 87.56 103 MET A O 1
ATOM 803 N N . VAL A 1 104 ? -13.027 1.349 4.598 1.00 90.06 104 VAL A N 1
ATOM 804 C CA . VAL A 1 104 ? -13.727 0.048 4.625 1.00 90.06 104 VAL A CA 1
ATOM 805 C C . VAL A 1 104 ? -13.243 -0.848 3.499 1.00 90.06 104 VAL A C 1
ATOM 807 O O . VAL A 1 104 ? -12.962 -2.023 3.737 1.00 90.06 104 VAL A O 1
ATOM 810 N N . LYS A 1 105 ? -13.080 -0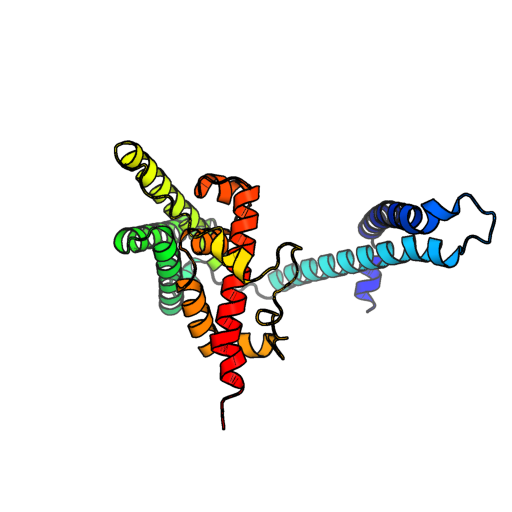.302 2.290 1.00 81.25 105 LYS A N 1
ATOM 811 C CA . LYS A 1 105 ? -12.523 -1.055 1.163 1.00 81.25 105 LYS A CA 1
ATOM 812 C C . LYS A 1 105 ? -11.121 -1.566 1.485 1.00 81.25 105 LYS A C 1
ATOM 814 O O . LYS A 1 105 ? -10.848 -2.756 1.347 1.00 81.25 105 LYS A O 1
ATOM 819 N N . PHE A 1 106 ? -10.265 -0.684 2.001 1.00 79.44 106 PHE A N 1
ATOM 820 C CA . PHE A 1 106 ? -8.927 -1.054 2.442 1.00 79.44 106 PHE A CA 1
ATOM 821 C C . PHE A 1 106 ? -8.966 -2.145 3.523 1.00 79.44 106 PHE A C 1
ATOM 823 O O . PHE A 1 106 ? -8.332 -3.182 3.361 1.00 79.44 106 PHE A O 1
ATOM 830 N N . ALA A 1 107 ? -9.740 -1.960 4.594 1.00 85.31 107 ALA A N 1
ATOM 831 C CA . ALA A 1 107 ? -9.828 -2.913 5.699 1.00 85.31 107 ALA A CA 1
ATOM 832 C C . ALA A 1 107 ? -10.399 -4.278 5.272 1.00 85.31 107 ALA A C 1
ATOM 834 O O . ALA A 1 107 ? -9.920 -5.314 5.737 1.00 85.31 107 ALA A O 1
ATOM 835 N N . SER A 1 108 ? -11.354 -4.294 4.338 1.00 83.94 108 SER A N 1
ATOM 836 C CA . SER A 1 108 ? -11.961 -5.521 3.801 1.00 83.94 108 SER A CA 1
ATOM 837 C C . SER A 1 108 ? -10.933 -6.388 3.075 1.00 83.94 108 SER A C 1
ATOM 839 O O . SER A 1 108 ? -10.872 -7.593 3.318 1.00 83.94 108 SER A O 1
ATOM 841 N N . LEU A 1 109 ? -10.052 -5.768 2.280 1.00 72.06 109 LEU A N 1
ATOM 842 C CA . LEU A 1 109 ? -8.936 -6.458 1.622 1.00 72.06 109 LEU A CA 1
ATOM 843 C C . LEU A 1 109 ? -7.929 -7.050 2.627 1.00 72.06 109 LEU A C 1
ATOM 845 O O . LEU A 1 109 ? -7.260 -8.036 2.325 1.00 72.06 109 LEU A O 1
ATOM 849 N N . GLN A 1 110 ? -7.801 -6.464 3.822 1.00 71.44 110 GLN A N 1
ATOM 850 C CA . GLN A 1 110 ? -6.839 -6.913 4.837 1.00 71.44 110 GLN A CA 1
ATOM 851 C C . GLN A 1 110 ? -7.392 -8.012 5.753 1.00 71.44 110 GLN A C 1
ATOM 853 O O . GLN A 1 110 ? -6.649 -8.910 6.153 1.00 71.44 110 GLN A O 1
ATOM 858 N N . LEU A 1 111 ? -8.671 -7.922 6.129 1.00 78.94 111 LEU A N 1
ATOM 859 C CA . LEU A 1 111 ? -9.282 -8.766 7.162 1.00 78.94 111 LEU A CA 1
ATOM 860 C C . LEU A 1 111 ? -10.110 -9.925 6.598 1.00 78.94 111 LEU A C 1
ATOM 862 O O . LEU A 1 111 ? -10.374 -10.877 7.344 1.00 78.94 111 LEU A O 1
ATOM 866 N N . ASN A 1 112 ? -10.474 -9.851 5.310 1.00 75.31 112 ASN A N 1
ATOM 867 C CA . ASN A 1 112 ? -11.340 -10.799 4.603 1.00 75.31 112 ASN A CA 1
ATOM 868 C C . ASN A 1 112 ? -12.638 -11.111 5.377 1.00 75.31 112 ASN A C 1
ATOM 870 O O . ASN A 1 112 ? -13.100 -12.248 5.431 1.00 75.31 112 ASN A O 1
ATOM 874 N N . ASP A 1 113 ? -13.158 -10.098 6.069 1.00 80.44 113 ASP A N 1
ATOM 875 C CA . ASP A 1 113 ? -14.318 -10.161 6.953 1.00 80.44 113 ASP A CA 1
ATOM 876 C C . ASP A 1 113 ? -14.924 -8.756 7.022 1.00 80.44 113 ASP A C 1
ATOM 878 O O . ASP A 1 113 ? -14.284 -7.822 7.511 1.00 80.44 113 ASP A O 1
ATOM 882 N N . ALA A 1 114 ? -16.131 -8.602 6.477 1.00 84.06 114 ALA A N 1
ATOM 883 C CA . ALA A 1 114 ? -16.779 -7.301 6.335 1.00 84.06 114 ALA A CA 1
ATOM 884 C C . ALA A 1 114 ? -17.150 -6.677 7.690 1.00 84.06 114 ALA A C 1
ATOM 886 O O . ALA A 1 114 ? -17.048 -5.462 7.846 1.00 84.06 114 ALA A O 1
ATOM 887 N N . CYS A 1 115 ? -17.533 -7.494 8.678 1.00 89.31 115 CYS A N 1
ATOM 888 C CA . CYS A 1 115 ? -17.868 -7.003 10.013 1.00 89.31 115 CYS A CA 1
ATOM 889 C C . CYS A 1 115 ? -16.616 -6.488 10.723 1.00 89.31 115 CYS A C 1
ATOM 891 O O . CYS A 1 115 ? -16.605 -5.359 11.200 1.00 89.31 115 CYS A O 1
ATOM 893 N N . LEU A 1 116 ? -15.529 -7.268 10.710 1.00 88.00 116 LEU A N 1
ATOM 894 C CA . LEU A 1 116 ? -14.269 -6.831 11.321 1.00 88.00 116 LEU A CA 1
ATOM 895 C C . LEU A 1 116 ? -13.657 -5.620 10.609 1.00 88.00 116 LEU A C 1
ATOM 897 O O . LEU A 1 116 ? -12.987 -4.809 11.247 1.00 88.00 116 LEU A O 1
ATOM 901 N N . ALA A 1 117 ? -13.862 -5.500 9.297 1.00 89.44 117 ALA A N 1
ATOM 902 C CA . ALA A 1 117 ? -13.447 -4.330 8.538 1.00 89.44 117 ALA A CA 1
ATOM 903 C C . ALA A 1 117 ? -14.199 -3.069 8.978 1.00 89.44 117 ALA A C 1
ATOM 905 O O . ALA A 1 117 ? -13.551 -2.071 9.288 1.00 89.44 117 ALA A O 1
ATOM 906 N N . GLU A 1 118 ? -15.531 -3.113 9.049 1.00 93.19 118 GLU A N 1
ATOM 907 C CA . GLU A 1 118 ? -16.339 -1.985 9.533 1.00 93.19 118 GLU A CA 1
ATOM 908 C C . GLU A 1 118 ? -15.990 -1.621 10.984 1.00 93.19 118 GLU A C 1
ATOM 910 O O . GLU A 1 118 ? -15.763 -0.445 11.270 1.00 93.19 118 GLU A O 1
ATOM 915 N N . ASP A 1 119 ? -15.833 -2.604 11.875 1.00 94.12 119 ASP A N 1
ATOM 916 C CA . ASP A 1 119 ? -15.450 -2.365 13.274 1.00 94.12 119 ASP A CA 1
ATOM 917 C C . ASP A 1 119 ? -14.079 -1.675 13.380 1.00 94.12 119 ASP A C 1
ATOM 919 O O . ASP A 1 119 ? -13.932 -0.659 14.065 1.00 94.12 119 ASP A O 1
ATOM 923 N N . ALA A 1 120 ? -13.071 -2.165 12.647 1.00 91.69 120 ALA A N 1
ATOM 924 C CA . ALA A 1 120 ? -11.737 -1.563 12.640 1.00 91.69 120 ALA A CA 1
ATOM 925 C C . ALA A 1 120 ? -11.752 -0.117 12.117 1.00 91.69 120 ALA A C 1
ATOM 927 O O . ALA A 1 120 ? -11.016 0.736 12.623 1.00 91.69 120 ALA A O 1
ATOM 928 N N . VAL A 1 121 ? -12.594 0.176 11.121 1.00 94.94 121 VAL A N 1
ATOM 929 C CA . VAL A 1 121 ? -12.769 1.530 10.582 1.00 94.94 121 VAL A CA 1
ATOM 930 C C . VAL A 1 121 ? -13.462 2.445 11.579 1.00 94.94 121 VAL A C 1
ATOM 932 O O . VAL A 1 121 ? -12.997 3.568 11.782 1.00 94.94 121 VAL A O 1
ATOM 935 N N . GLN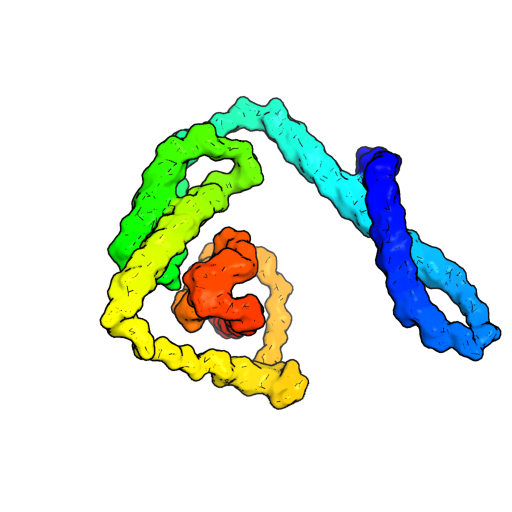 A 1 122 ? -14.521 1.977 12.235 1.00 94.75 122 GLN A N 1
ATOM 936 C CA . GLN A 1 122 ? -15.217 2.746 13.264 1.00 94.75 122 GLN A CA 1
ATOM 937 C C . GLN A 1 122 ? -14.276 3.095 14.417 1.00 94.75 122 GLN A C 1
ATOM 939 O O . GLN A 1 122 ? -14.167 4.263 14.793 1.00 94.75 122 GLN A O 1
ATOM 944 N N . GLU A 1 123 ? -13.519 2.121 14.924 1.00 93.38 123 GLU A N 1
ATOM 945 C CA . GLU A 1 123 ? -12.532 2.370 15.973 1.00 93.38 123 GLU A CA 1
ATOM 946 C C . GLU A 1 123 ? -11.440 3.354 15.540 1.00 93.38 123 GLU A C 1
ATOM 948 O O . GLU A 1 123 ? -10.981 4.169 16.345 1.00 93.38 123 GLU A O 1
ATOM 953 N N . ALA A 1 124 ? -11.005 3.289 14.280 1.00 92.12 124 ALA A N 1
ATOM 954 C CA . ALA A 1 124 ? -10.000 4.197 13.746 1.00 92.12 124 ALA A CA 1
ATOM 955 C C . ALA A 1 124 ? -10.522 5.633 13.627 1.00 92.12 124 ALA A C 1
ATOM 957 O O . ALA A 1 124 ? -9.816 6.565 14.007 1.00 92.12 124 ALA A O 1
ATOM 958 N N . LEU A 1 125 ? -11.757 5.816 13.151 1.00 92.62 125 LEU A N 1
ATOM 959 C CA . LEU A 1 125 ? -12.402 7.127 13.061 1.00 92.62 125 LEU A CA 1
ATOM 960 C C . LEU A 1 125 ? -12.646 7.731 14.448 1.00 92.62 125 LEU A C 1
ATOM 962 O O . LEU A 1 125 ? -12.324 8.897 14.669 1.00 92.62 125 LEU A O 1
ATOM 966 N N . VAL A 1 126 ? -13.131 6.938 15.409 1.00 91.94 126 VAL A N 1
ATOM 967 C CA . VAL A 1 126 ? -13.297 7.381 16.805 1.00 91.94 126 VAL A CA 1
ATOM 968 C C . VAL A 1 126 ? -11.946 7.748 17.420 1.00 91.94 126 VAL A C 1
ATOM 970 O O . VAL A 1 126 ? -11.806 8.806 18.033 1.00 91.94 126 VAL A O 1
ATOM 973 N N . GLY A 1 127 ? -10.922 6.915 17.219 1.00 87.94 127 GLY A N 1
ATOM 974 C CA . GLY A 1 127 ? -9.564 7.189 17.687 1.00 87.94 127 GLY A CA 1
ATOM 975 C C . GLY A 1 127 ? -8.970 8.457 17.070 1.00 87.94 127 GLY A C 1
ATOM 976 O O . GLY A 1 127 ? -8.318 9.229 17.775 1.00 87.94 127 GLY A O 1
ATOM 977 N N . ALA A 1 128 ? -9.228 8.700 15.785 1.00 88.31 128 ALA A N 1
ATOM 978 C CA . ALA A 1 128 ? -8.829 9.921 15.097 1.00 88.31 128 ALA A CA 1
ATOM 979 C C . ALA A 1 128 ? -9.545 11.153 15.659 1.00 88.31 128 ALA A C 1
ATOM 981 O O . ALA A 1 128 ? -8.896 12.168 15.889 1.00 88.31 128 ALA A O 1
ATOM 982 N N . LEU A 1 129 ? -10.845 11.057 15.947 1.00 87.50 129 LEU A N 1
ATOM 983 C CA . LEU A 1 129 ? -11.615 12.161 16.517 1.00 87.50 129 LEU A CA 1
ATOM 984 C C . LEU A 1 129 ? -11.129 12.520 17.929 1.00 87.50 129 LEU A C 1
ATOM 986 O O . LEU A 1 129 ? -10.887 13.687 18.222 1.00 87.50 129 LEU A O 1
ATOM 990 N N . ILE A 1 130 ? -10.898 11.519 18.785 1.00 86.88 130 ILE A N 1
ATOM 991 C CA . ILE A 1 130 ? -10.390 11.725 20.153 1.00 86.88 130 ILE A CA 1
ATOM 992 C C . ILE A 1 130 ? -9.003 12.384 20.136 1.00 86.88 130 ILE A C 1
ATOM 994 O O . ILE A 1 130 ? -8.714 13.259 20.950 1.00 86.88 130 ILE A O 1
ATOM 998 N N . ASN A 1 131 ? -8.138 11.975 19.206 1.00 83.88 131 ASN A N 1
ATOM 999 C CA . ASN A 1 131 ? -6.765 12.473 19.110 1.00 83.88 131 ASN A CA 1
ATOM 1000 C C . ASN A 1 131 ? -6.607 13.633 18.116 1.00 83.88 131 ASN A C 1
ATOM 1002 O O . ASN A 1 131 ? -5.476 14.015 17.812 1.00 83.88 131 ASN A O 1
ATOM 1006 N N . ALA A 1 132 ? -7.708 14.207 17.619 1.00 84.19 132 ALA A N 1
ATOM 1007 C CA . ALA A 1 132 ? -7.700 15.242 16.584 1.00 84.19 132 ALA A CA 1
ATOM 1008 C C . ALA A 1 132 ? -6.851 16.460 16.989 1.00 84.19 132 ALA A C 1
ATOM 1010 O O . ALA A 1 132 ? -6.094 16.992 16.179 1.00 84.19 132 ALA A O 1
ATOM 1011 N N . ASN A 1 133 ? -6.885 16.831 18.272 1.00 78.69 133 ASN A N 1
ATOM 1012 C CA . ASN A 1 133 ? -6.098 17.934 18.836 1.00 78.69 133 ASN A CA 1
ATOM 1013 C C . ASN A 1 133 ? -4.581 17.664 18.881 1.00 78.69 133 ASN A C 1
ATOM 1015 O O . ASN A 1 133 ? -3.790 18.596 19.003 1.00 78.69 133 ASN A O 1
ATOM 1019 N N . GLY A 1 134 ? -4.159 16.401 18.778 1.00 74.38 134 GLY A N 1
ATOM 1020 C CA . GLY A 1 134 ? -2.751 15.999 18.707 1.00 74.38 134 GLY A CA 1
ATOM 1021 C C . GLY A 1 134 ? -2.175 16.008 17.288 1.00 74.38 134 GLY A C 1
ATOM 1022 O O . GLY A 1 134 ? -0.988 15.724 17.101 1.00 74.38 134 GLY A O 1
ATOM 1023 N N . PHE A 1 135 ? -2.988 16.310 16.272 1.00 77.25 135 PHE A N 1
ATOM 1024 C CA . PHE A 1 135 ? -2.544 16.326 14.887 1.00 77.25 135 PHE A CA 1
ATOM 1025 C C . PHE A 1 135 ? -1.663 17.549 14.598 1.00 77.25 135 PHE A C 1
ATOM 1027 O O . PHE A 1 135 ? -2.128 18.673 14.440 1.00 77.25 135 PHE A O 1
ATOM 1034 N N . ALA A 1 136 ? -0.357 17.312 14.480 1.00 68.88 136 ALA A N 1
ATOM 1035 C CA . ALA A 1 136 ? 0.649 18.359 14.297 1.00 68.88 136 ALA A CA 1
ATOM 1036 C C . ALA A 1 136 ? 0.733 18.943 12.866 1.00 68.88 136 ALA A C 1
ATOM 1038 O O . ALA A 1 136 ? 1.691 19.654 12.570 1.00 68.88 136 ALA A O 1
ATOM 1039 N N . GLY A 1 137 ? -0.179 18.587 11.950 1.00 68.81 137 GLY A N 1
ATOM 1040 C CA . GLY A 1 137 ? -0.194 19.103 10.569 1.00 68.81 137 GLY A CA 1
ATOM 1041 C C . GLY A 1 137 ? 1.044 18.758 9.728 1.00 68.81 137 GLY A C 1
ATOM 1042 O O . GLY A 1 137 ? 1.303 19.391 8.710 1.00 68.81 137 GLY A O 1
ATOM 1043 N N . ARG A 1 138 ? 1.842 17.770 10.157 1.00 57.53 138 ARG A N 1
ATOM 1044 C CA . ARG A 1 138 ? 3.079 17.348 9.468 1.00 57.53 138 ARG A CA 1
ATOM 1045 C C . ARG A 1 138 ? 2.826 16.440 8.258 1.00 57.53 138 ARG A C 1
ATOM 1047 O O . ARG A 1 138 ? 3.758 16.157 7.513 1.00 57.53 138 ARG A O 1
ATOM 1054 N N . SER A 1 139 ? 1.594 15.978 8.086 1.00 51.66 139 SER A N 1
ATOM 1055 C CA . SER A 1 139 ? 1.110 15.140 6.987 1.00 51.66 139 SER A CA 1
ATOM 1056 C C . SER A 1 139 ? -0.307 15.578 6.605 1.00 51.66 139 SER A C 1
ATOM 1058 O O . SER A 1 139 ? -0.889 16.420 7.285 1.00 51.66 139 SER A O 1
ATOM 1060 N N . ALA A 1 140 ? -0.876 15.034 5.527 1.00 66.19 140 ALA A N 1
ATOM 1061 C CA . ALA A 1 140 ? -2.297 15.222 5.237 1.00 66.19 140 ALA A CA 1
ATOM 1062 C C . ALA A 1 140 ? -3.164 14.480 6.275 1.00 66.19 140 ALA A C 1
ATOM 1064 O O . ALA A 1 140 ? -2.788 13.405 6.751 1.00 66.19 140 ALA A O 1
ATOM 1065 N N . LEU A 1 141 ? -4.347 15.021 6.596 1.00 71.56 141 LEU A N 1
ATOM 1066 C CA . LEU A 1 141 ? -5.266 14.434 7.584 1.00 71.56 141 LEU A CA 1
ATOM 1067 C C . LEU A 1 141 ? -5.621 12.980 7.239 1.00 71.56 141 LEU A C 1
ATOM 1069 O O . LEU A 1 141 ? -5.547 12.100 8.091 1.00 71.56 141 LEU A O 1
ATOM 1073 N N . LYS A 1 142 ? -5.926 12.721 5.964 1.00 69.25 142 LYS A N 1
ATOM 1074 C CA . LYS A 1 142 ? -6.218 11.384 5.435 1.00 69.25 142 LYS A CA 1
ATOM 1075 C C . LYS A 1 142 ? -5.093 10.394 5.747 1.00 69.25 142 LYS A C 1
ATOM 1077 O O . LYS A 1 142 ? -5.355 9.342 6.318 1.00 69.25 142 LYS A O 1
ATOM 1082 N N . THR A 1 143 ? -3.842 10.756 5.463 1.00 60.31 143 THR A N 1
ATOM 1083 C CA . THR A 1 143 ? -2.663 9.924 5.760 1.00 60.31 143 THR A CA 1
ATOM 1084 C C . THR A 1 143 ? -2.574 9.584 7.247 1.00 60.31 143 THR A C 1
ATOM 1086 O O . THR A 1 143 ? -2.302 8.445 7.617 1.00 60.31 143 THR A O 1
ATOM 1089 N N . TRP A 1 144 ? -2.849 10.556 8.117 1.00 76.94 144 TRP A N 1
ATOM 1090 C CA . TRP A 1 144 ? -2.834 10.341 9.562 1.00 76.94 144 TRP A CA 1
ATOM 1091 C C . TRP A 1 144 ? -3.955 9.407 10.043 1.00 76.94 144 TRP A C 1
ATOM 1093 O O . TRP A 1 144 ? -3.690 8.495 10.824 1.00 76.94 144 TRP A O 1
ATOM 1103 N N . VAL A 1 145 ? -5.181 9.558 9.532 1.00 80.44 145 VAL A N 1
ATOM 1104 C CA . VAL A 1 145 ? -6.306 8.663 9.865 1.00 80.44 145 VAL A CA 1
ATOM 1105 C C . VAL A 1 145 ? -6.046 7.232 9.380 1.00 80.44 145 VAL A C 1
ATOM 1107 O O . VAL A 1 145 ? -6.278 6.273 10.118 1.00 80.44 145 VAL A O 1
ATOM 1110 N N . PHE A 1 146 ? -5.493 7.069 8.177 1.00 79.06 146 PHE A N 1
ATOM 1111 C CA . PHE A 1 146 ? -5.102 5.755 7.662 1.00 79.06 146 PHE A CA 1
ATOM 1112 C C . PHE A 1 146 ? -3.986 5.104 8.497 1.00 79.06 146 PHE A C 1
ATOM 1114 O O . PHE A 1 146 ? -4.003 3.888 8.684 1.00 79.06 146 PHE A O 1
ATOM 1121 N N . ALA A 1 147 ? -3.071 5.884 9.081 1.00 69.94 147 ALA A N 1
ATOM 1122 C CA . ALA A 1 147 ? -2.074 5.357 10.015 1.00 69.94 147 ALA A CA 1
ATOM 1123 C C . ALA A 1 147 ? -2.707 4.815 11.314 1.00 69.94 147 ALA A C 1
ATOM 1125 O O . ALA A 1 147 ? -2.251 3.805 11.853 1.00 69.94 147 ALA A O 1
ATOM 1126 N N . ILE A 1 148 ? -3.785 5.437 11.803 1.00 84.31 148 ILE A N 1
ATOM 1127 C CA . ILE A 1 148 ? -4.552 4.922 12.949 1.00 84.31 148 ILE A CA 1
ATOM 1128 C C . ILE A 1 148 ? -5.258 3.614 12.564 1.00 84.31 148 ILE A C 1
ATOM 1130 O O . ILE A 1 148 ? -5.143 2.621 13.285 1.00 84.31 148 ILE A O 1
ATOM 1134 N N . LEU A 1 149 ? -5.922 3.581 11.403 1.00 85.62 149 LEU A N 1
ATOM 1135 C CA . LEU A 1 149 ? -6.576 2.377 10.878 1.00 85.62 149 LEU A CA 1
ATOM 1136 C C . LEU A 1 149 ? -5.604 1.208 10.701 1.00 85.62 149 LEU A C 1
ATOM 1138 O O . LEU A 1 149 ? -5.925 0.080 11.071 1.00 85.62 149 LEU A O 1
ATOM 1142 N N . LYS A 1 150 ? -4.398 1.475 10.195 1.00 74.12 150 LYS A N 1
ATOM 1143 C CA . LYS A 1 150 ? -3.319 0.485 10.075 1.00 74.12 150 LYS A CA 1
ATOM 1144 C C . LYS A 1 150 ? -3.051 -0.209 11.412 1.00 74.12 150 LYS A C 1
ATOM 1146 O O . LYS A 1 150 ? -2.989 -1.437 11.455 1.00 74.12 150 LYS A O 1
ATOM 1151 N N . ASN A 1 151 ? -2.916 0.557 12.496 1.00 76.00 151 ASN A N 1
ATOM 1152 C CA . ASN A 1 151 ? -2.660 -0.007 13.822 1.00 76.00 151 ASN A CA 1
ATOM 1153 C C . ASN A 1 151 ? -3.830 -0.886 14.288 1.00 76.00 151 ASN A C 1
ATOM 1155 O O . ASN A 1 151 ? -3.603 -1.994 14.766 1.00 76.00 151 ASN A O 1
ATOM 1159 N N . LYS A 1 152 ? -5.074 -0.449 14.048 1.00 86.69 152 LYS A N 1
ATOM 1160 C CA . LYS A 1 152 ? -6.279 -1.230 14.367 1.00 86.69 152 LYS A CA 1
ATOM 1161 C C . LYS A 1 152 ? -6.347 -2.553 13.608 1.00 86.69 152 LYS A C 1
ATOM 1163 O O . LYS A 1 152 ? -6.544 -3.600 14.216 1.00 86.69 152 LYS A O 1
ATOM 1168 N N . ILE A 1 153 ? -6.104 -2.535 12.299 1.00 80.31 153 ILE A N 1
ATOM 1169 C CA . ILE A 1 153 ? -6.060 -3.754 11.477 1.00 80.31 153 ILE A CA 1
ATOM 1170 C C . ILE A 1 153 ? -4.951 -4.696 11.963 1.00 80.31 153 ILE A C 1
ATOM 1172 O O . ILE A 1 153 ? -5.175 -5.901 12.086 1.00 80.31 153 ILE A O 1
ATOM 1176 N N . ALA A 1 154 ? -3.765 -4.166 12.278 1.00 72.00 154 ALA A N 1
ATOM 1177 C CA . ALA A 1 154 ? -2.660 -4.965 12.798 1.00 72.00 154 ALA A CA 1
ATOM 1178 C C . ALA A 1 154 ? -3.013 -5.639 14.136 1.00 72.00 154 ALA A C 1
ATOM 1180 O O . ALA A 1 154 ? -2.684 -6.812 14.329 1.00 72.00 154 ALA A O 1
ATOM 1181 N N . ASP A 1 155 ? -3.714 -4.943 15.032 1.00 78.75 155 ASP A N 1
ATOM 1182 C CA . ASP A 1 155 ? -4.177 -5.496 16.307 1.00 78.75 155 ASP A CA 1
ATOM 1183 C C . ASP A 1 155 ? -5.202 -6.621 16.106 1.00 78.75 155 ASP A C 1
ATOM 1185 O O . ASP A 1 155 ? -5.045 -7.704 16.682 1.00 78.75 155 ASP A O 1
ATOM 1189 N N . VAL A 1 156 ? -6.184 -6.429 15.216 1.00 81.75 156 VAL A N 1
ATOM 1190 C CA . VAL A 1 156 ? -7.171 -7.465 14.856 1.00 81.75 156 VAL A CA 1
ATOM 1191 C C . VAL A 1 156 ? -6.479 -8.702 14.277 1.00 81.75 156 VAL A C 1
ATOM 1193 O O . VAL A 1 156 ? -6.771 -9.830 14.683 1.00 81.75 156 VAL A O 1
ATOM 1196 N N . LEU A 1 157 ? -5.511 -8.523 13.372 1.00 73.44 157 LEU A N 1
ATOM 1197 C CA . LEU A 1 157 ? -4.743 -9.627 12.786 1.00 73.44 157 LEU A CA 1
ATOM 1198 C C . LEU A 1 157 ? -3.888 -10.362 13.831 1.00 73.44 157 LEU A C 1
ATOM 1200 O O . LEU A 1 157 ? -3.839 -11.596 13.832 1.00 73.44 157 LEU A O 1
ATOM 1204 N N . ARG A 1 158 ? -3.249 -9.635 14.759 1.00 71.38 158 ARG A N 1
ATOM 1205 C CA . ARG A 1 158 ? -2.499 -10.224 15.884 1.00 71.38 158 ARG A CA 1
ATOM 1206 C C . ARG A 1 158 ? -3.414 -11.044 16.795 1.00 71.38 158 ARG A C 1
ATOM 1208 O O . ARG A 1 158 ? -3.037 -12.143 17.208 1.00 71.38 158 ARG A O 1
ATOM 1215 N N . GLN A 1 159 ? -4.620 -10.552 17.077 1.00 75.94 159 GLN A N 1
ATOM 1216 C CA . GLN A 1 159 ? -5.612 -11.261 17.882 1.00 75.94 159 GLN A CA 1
ATOM 1217 C C . GLN A 1 159 ? -6.149 -12.506 17.168 1.00 75.94 159 GLN A C 1
ATOM 1219 O O . GLN A 1 159 ? -6.178 -13.575 17.782 1.00 75.94 159 GLN A O 1
ATOM 1224 N N . LYS A 1 160 ? -6.485 -12.412 15.871 1.00 69.88 160 LYS A N 1
ATOM 1225 C CA . LYS A 1 160 ? -6.852 -13.570 15.037 1.00 69.88 160 LYS A CA 1
ATOM 1226 C C . LYS A 1 160 ? -5.749 -14.625 15.064 1.00 69.88 160 LYS A C 1
ATOM 1228 O O . LYS A 1 160 ? -6.041 -15.780 15.337 1.00 69.88 160 LYS A O 1
ATOM 1233 N N . LYS A 1 161 ? -4.477 -14.247 14.896 1.00 63.16 161 LYS A N 1
ATOM 1234 C CA . LYS A 1 161 ? -3.343 -15.187 14.978 1.00 63.16 161 LYS A CA 1
ATOM 1235 C C . LYS A 1 161 ? -3.246 -15.875 16.345 1.00 63.16 161 LYS A C 1
ATOM 1237 O O . LYS A 1 161 ? -3.012 -17.078 16.407 1.00 63.16 161 LYS A O 1
ATOM 1242 N N . ARG A 1 162 ? -3.467 -15.143 17.443 1.00 58.62 162 ARG A N 1
ATOM 1243 C CA . ARG A 1 162 ? -3.473 -15.715 18.801 1.00 58.62 162 ARG A CA 1
ATOM 1244 C C . ARG A 1 162 ? -4.608 -16.726 19.010 1.00 58.62 162 ARG A C 1
ATOM 1246 O O . ARG A 1 162 ? -4.400 -17.702 19.720 1.00 58.62 162 ARG A O 1
ATOM 1253 N N . LEU A 1 163 ? -5.770 -16.506 18.393 1.00 60.53 163 LEU A N 1
ATOM 1254 C CA . LEU A 1 163 ? -6.930 -17.407 18.460 1.00 60.53 163 LEU A CA 1
ATOM 1255 C C . LEU A 1 163 ? -6.807 -18.603 17.492 1.00 60.53 163 LEU A C 1
ATOM 1257 O O . LEU A 1 163 ? -7.199 -19.716 17.829 1.00 60.53 163 LEU A O 1
ATOM 1261 N N . VAL A 1 164 ? -6.218 -18.392 16.311 1.00 53.69 164 VAL A N 1
ATOM 1262 C CA . VAL A 1 164 ? -6.024 -19.407 15.256 1.00 53.69 164 VAL A CA 1
ATOM 1263 C C . VAL A 1 164 ? -4.805 -20.304 15.518 1.00 53.69 164 VAL A C 1
ATOM 1265 O O . VAL A 1 164 ? -4.760 -21.424 15.011 1.00 53.69 164 VAL A O 1
ATOM 1268 N N . ASN A 1 165 ? -3.882 -19.907 16.404 1.00 46.12 165 ASN A N 1
ATOM 1269 C CA . ASN A 1 165 ? -2.795 -20.767 16.903 1.00 46.12 165 ASN A CA 1
ATOM 1270 C C . ASN A 1 165 ? -3.278 -22.046 17.626 1.00 46.12 165 ASN A C 1
ATOM 1272 O O . ASN A 1 165 ? -2.449 -22.869 18.004 1.00 46.12 165 ASN A O 1
ATOM 1276 N N . ALA A 1 166 ? -4.591 -22.238 17.799 1.00 46.22 166 ALA A N 1
ATOM 1277 C CA . ALA A 1 166 ? -5.176 -23.493 18.256 1.00 46.22 166 ALA A CA 1
ATOM 1278 C C . ALA A 1 166 ? -5.715 -24.402 17.127 1.00 46.22 166 ALA A C 1
ATOM 1280 O O . ALA A 1 166 ? -6.037 -25.549 17.422 1.00 46.22 166 ALA A O 1
ATOM 1281 N N . SER A 1 167 ? -5.860 -23.953 15.865 1.00 42.12 167 SER A N 1
ATOM 1282 C CA . SER A 1 167 ? -6.574 -24.778 14.863 1.00 42.12 167 SER A CA 1
ATOM 1283 C C . SER A 1 167 ? -6.421 -24.482 13.356 1.00 42.12 167 SER A C 1
ATOM 1285 O O . SER A 1 167 ? -7.286 -24.925 12.607 1.00 42.12 167 SER A O 1
ATOM 1287 N N . SER A 1 168 ? -5.379 -23.822 12.825 1.00 38.88 168 SER A N 1
ATOM 1288 C CA . SER A 1 168 ? -5.170 -23.901 11.357 1.00 38.88 168 SER A CA 1
ATOM 1289 C C . SER A 1 168 ? -3.762 -23.550 10.868 1.00 38.88 168 SER A C 1
ATOM 1291 O O . SER A 1 168 ? -3.391 -22.383 10.765 1.00 38.88 168 SER A O 1
ATOM 1293 N N . LEU A 1 169 ? -3.015 -24.592 10.495 1.00 40.78 169 LEU A N 1
ATOM 1294 C CA . LEU A 1 169 ? -1.860 -24.566 9.590 1.00 40.78 169 LEU A CA 1
ATOM 1295 C C . LEU A 1 169 ? -2.255 -25.203 8.245 1.00 40.78 169 LEU A C 1
ATOM 1297 O O . LEU A 1 169 ? -1.611 -26.149 7.810 1.00 40.78 169 LEU A O 1
ATOM 1301 N N . LEU A 1 170 ? -3.354 -24.783 7.608 1.00 40.91 170 LEU A N 1
ATOM 1302 C CA . LEU A 1 170 ? -3.802 -25.425 6.363 1.00 40.91 170 LEU A CA 1
ATOM 1303 C C . LEU A 1 170 ? -4.355 -24.427 5.339 1.00 40.91 170 LEU A C 1
ATOM 1305 O O . LEU A 1 170 ? -5.556 -24.172 5.288 1.00 40.91 170 LEU A O 1
ATOM 1309 N N . ARG A 1 171 ? -3.439 -23.881 4.530 1.00 38.00 171 ARG A N 1
ATOM 1310 C CA . ARG A 1 171 ? -3.427 -23.859 3.049 1.00 38.00 171 ARG A CA 1
ATOM 1311 C C . ARG A 1 171 ? -2.487 -22.752 2.585 1.00 38.00 171 ARG A C 1
ATOM 1313 O O . ARG A 1 171 ? -2.829 -21.573 2.506 1.00 38.00 171 ARG A O 1
ATOM 1320 N N . GLU A 1 172 ? -1.255 -23.156 2.326 1.00 42.00 172 GLU A N 1
ATOM 1321 C CA . GLU A 1 172 ? -0.339 -22.414 1.479 1.00 42.00 172 GLU A CA 1
ATOM 1322 C C . GLU A 1 172 ? -0.841 -22.603 0.044 1.00 42.00 172 GLU A C 1
ATOM 1324 O O . GLU A 1 172 ? -0.569 -23.627 -0.570 1.00 42.00 172 GLU A O 1
ATOM 1329 N N . ASP A 1 173 ? -1.661 -21.673 -0.460 1.00 43.03 173 ASP A N 1
ATOM 1330 C CA . ASP A 1 173 ? -1.923 -21.611 -1.902 1.00 43.03 173 ASP A CA 1
ATOM 1331 C C . ASP A 1 173 ? -0.608 -21.185 -2.573 1.00 43.03 173 ASP A C 1
ATOM 1333 O O . ASP A 1 173 ? -0.203 -20.015 -2.548 1.00 43.03 173 ASP A O 1
ATOM 1337 N N . ASP A 1 174 ? 0.086 -22.199 -3.078 1.00 44.38 174 ASP A N 1
ATOM 1338 C CA . ASP A 1 174 ? 1.327 -22.166 -3.843 1.00 44.38 174 ASP A CA 1
ATOM 1339 C C . ASP A 1 174 ? 1.050 -21.885 -5.332 1.00 44.38 174 ASP A C 1
ATOM 1341 O O . ASP A 1 174 ? 1.574 -22.526 -6.229 1.00 44.38 174 ASP A O 1
ATOM 1345 N N . GLU A 1 175 ? 0.194 -20.902 -5.627 1.00 51.22 175 GLU A N 1
ATOM 1346 C CA . GLU A 1 175 ? -0.018 -20.407 -7.003 1.00 51.22 175 GLU A CA 1
ATOM 1347 C C . GLU A 1 175 ? 1.054 -19.367 -7.401 1.00 51.22 175 GLU A C 1
ATOM 1349 O O . GLU A 1 175 ? 0.867 -18.532 -8.291 1.00 51.22 175 GLU A O 1
ATOM 1354 N N . SER A 1 176 ? 2.165 -19.316 -6.660 1.00 52.50 176 SER A N 1
ATOM 1355 C CA . SER A 1 176 ? 3.065 -18.164 -6.669 1.00 52.50 176 SER A CA 1
ATOM 1356 C C . SER A 1 176 ? 4.201 -18.262 -7.688 1.00 52.50 176 SER A C 1
ATOM 1358 O O . SER A 1 176 ? 4.697 -17.213 -8.104 1.00 52.50 176 SER A O 1
ATOM 1360 N N . GLU A 1 177 ? 4.587 -19.465 -8.115 1.00 53.25 177 GLU A N 1
ATOM 1361 C CA . GLU A 1 177 ? 5.675 -19.667 -9.083 1.00 53.25 177 GLU A CA 1
ATOM 1362 C C . GLU A 1 177 ? 5.196 -19.496 -10.539 1.00 53.25 177 GLU A C 1
ATOM 1364 O O . GLU A 1 177 ? 5.804 -18.722 -11.280 1.00 53.25 177 GLU A O 1
ATOM 1369 N N . ASP A 1 178 ? 4.019 -20.033 -10.878 1.00 64.00 178 ASP A N 1
ATOM 1370 C CA . ASP A 1 178 ? 3.505 -20.177 -12.255 1.00 64.00 178 ASP A CA 1
ATOM 1371 C C . ASP A 1 178 ? 3.449 -18.862 -13.063 1.00 64.00 178 ASP A C 1
ATOM 1373 O O . ASP A 1 178 ? 3.906 -18.778 -14.197 1.00 64.00 178 ASP A O 1
ATOM 1377 N N . PHE A 1 179 ? 2.986 -17.760 -12.463 1.00 71.25 179 PHE A N 1
ATOM 1378 C CA . PHE A 1 179 ? 2.809 -16.495 -13.197 1.00 71.25 179 PHE A CA 1
ATOM 1379 C C . PHE A 1 179 ? 4.115 -15.855 -13.691 1.00 71.25 179 PHE A C 1
ATOM 1381 O O . PHE A 1 179 ? 4.119 -15.155 -14.697 1.00 71.25 179 PHE A O 1
ATOM 1388 N N . THR A 1 180 ? 5.224 -16.047 -12.974 1.00 69.19 180 THR A N 1
ATOM 1389 C CA . THR A 1 180 ? 6.500 -15.427 -13.382 1.00 69.19 180 THR A CA 1
ATOM 1390 C C . THR A 1 180 ? 7.104 -16.186 -14.566 1.00 69.19 180 THR A C 1
ATOM 1392 O O . THR A 1 180 ? 7.673 -15.563 -15.458 1.00 69.19 180 THR A O 1
ATOM 1395 N N . ASP A 1 181 ? 6.905 -17.503 -14.603 1.00 73.19 181 ASP A N 1
ATOM 1396 C CA . ASP A 1 181 ? 7.388 -18.390 -15.666 1.00 73.19 181 ASP A CA 1
ATOM 1397 C C . ASP A 1 181 ? 6.596 -18.224 -16.975 1.00 73.19 181 ASP A C 1
ATOM 1399 O O . ASP A 1 181 ? 7.110 -18.507 -18.057 1.00 73.19 181 ASP A O 1
ATOM 1403 N N . LEU A 1 182 ? 5.359 -17.719 -16.897 1.00 75.44 182 LEU A N 1
ATOM 1404 C CA . LEU A 1 182 ? 4.562 -17.352 -18.072 1.00 75.44 182 LEU A CA 1
ATOM 1405 C C . LEU A 1 182 ? 5.072 -16.074 -18.755 1.00 75.44 182 LEU A C 1
ATOM 1407 O O . LEU A 1 182 ? 5.025 -15.976 -19.977 1.00 75.44 182 LEU A O 1
ATOM 1411 N N . LEU A 1 183 ? 5.584 -15.107 -17.986 1.00 75.12 183 LEU A N 1
ATOM 1412 C CA . LEU A 1 183 ? 6.024 -13.808 -18.514 1.00 75.12 183 LEU A CA 1
ATOM 1413 C C . LEU A 1 183 ? 7.472 -13.817 -19.014 1.00 75.12 183 LEU A C 1
ATOM 1415 O O . LEU A 1 183 ? 7.807 -13.116 -19.975 1.00 75.12 183 LEU A O 1
ATOM 1419 N N . PHE A 1 184 ? 8.342 -14.586 -18.357 1.00 80.19 184 PHE A N 1
ATOM 1420 C CA . PHE A 1 184 ? 9.776 -14.600 -18.631 1.00 80.19 184 PHE A CA 1
ATOM 1421 C C . PHE A 1 184 ? 10.251 -15.976 -19.099 1.00 80.19 184 PHE A C 1
ATOM 1423 O O . PHE A 1 184 ? 9.781 -17.013 -18.644 1.00 80.19 184 PHE A O 1
ATOM 1430 N N . ASP A 1 185 ? 11.217 -15.994 -20.012 1.00 80.31 185 ASP A N 1
ATOM 1431 C CA . ASP A 1 185 ? 11.933 -17.207 -20.381 1.00 80.31 185 ASP A CA 1
ATOM 1432 C C . ASP A 1 185 ? 12.932 -17.633 -19.284 1.00 80.31 185 ASP A C 1
ATOM 1434 O O . ASP A 1 185 ? 13.196 -16.917 -18.315 1.00 80.31 185 ASP A O 1
ATOM 1438 N N . GLN A 1 186 ? 13.553 -18.802 -19.463 1.00 74.69 186 GLN A N 1
ATOM 1439 C CA . GLN A 1 186 ? 14.548 -19.351 -18.524 1.00 74.69 186 GLN A CA 1
ATOM 1440 C C . GLN A 1 186 ? 15.798 -18.464 -18.360 1.00 74.69 186 GLN A C 1
ATOM 1442 O O . GLN A 1 186 ? 16.582 -18.665 -17.434 1.00 74.69 186 GLN A O 1
ATOM 1447 N N . ASN A 1 187 ? 15.998 -17.491 -19.254 1.00 75.50 187 ASN A N 1
ATOM 1448 C CA . ASN A 1 187 ? 17.104 -16.541 -19.228 1.00 75.50 187 ASN A CA 1
ATOM 1449 C C . ASN A 1 187 ? 16.698 -15.189 -18.603 1.00 75.50 187 ASN A C 1
ATOM 1451 O O . ASN A 1 187 ? 17.540 -14.294 -18.501 1.00 75.50 187 ASN A O 1
ATOM 1455 N N . GLY A 1 188 ? 15.439 -15.029 -18.176 1.00 72.75 188 GLY A N 1
ATOM 1456 C CA . GLY A 1 188 ? 14.902 -13.806 -17.580 1.00 72.75 188 GLY A CA 1
ATOM 1457 C C . GLY A 1 188 ? 14.494 -12.728 -18.591 1.00 72.75 188 GLY A C 1
ATOM 1458 O O . GLY A 1 188 ? 14.310 -11.573 -18.202 1.00 72.75 188 GLY A O 1
ATOM 1459 N N . PHE A 1 189 ? 14.366 -13.063 -19.877 1.00 79.88 189 PHE A N 1
ATOM 1460 C CA . PHE A 1 189 ? 13.835 -12.157 -20.898 1.00 79.88 189 PHE A CA 1
ATOM 1461 C C . PHE A 1 189 ? 12.326 -12.325 -21.052 1.00 79.88 189 PHE A C 1
ATOM 1463 O O . PHE A 1 189 ? 11.797 -13.416 -20.891 1.00 79.88 189 PHE A O 1
ATOM 1470 N N . TRP A 1 190 ? 11.633 -11.246 -21.416 1.00 82.19 190 TRP A N 1
ATOM 1471 C CA . TRP A 1 190 ? 10.206 -11.301 -21.737 1.00 82.19 190 TRP A CA 1
ATOM 1472 C C . TRP A 1 190 ? 9.925 -12.267 -22.886 1.00 82.19 190 TRP A C 1
ATOM 1474 O O . TRP A 1 190 ? 10.559 -12.168 -23.950 1.00 82.19 190 TRP A O 1
ATOM 1484 N N . GLN A 1 191 ? 8.918 -13.119 -22.699 1.00 82.50 191 GLN A N 1
ATOM 1485 C CA . GLN A 1 191 ? 8.346 -13.907 -23.784 1.00 82.50 191 GLN A CA 1
ATOM 1486 C C . GLN A 1 191 ? 7.881 -12.972 -24.915 1.00 82.50 191 GLN A C 1
ATOM 1488 O O . GLN A 1 191 ? 7.431 -11.859 -24.633 1.00 82.50 191 GLN A O 1
ATOM 1493 N N . PRO A 1 192 ? 8.012 -13.361 -26.198 1.00 76.25 192 PRO A N 1
ATOM 1494 C CA . PRO A 1 192 ? 7.722 -12.477 -27.330 1.00 76.25 192 PRO A CA 1
ATOM 1495 C C . PRO A 1 192 ? 6.315 -11.868 -27.312 1.00 76.25 192 PRO A C 1
ATOM 1497 O O . PRO A 1 192 ? 6.179 -10.697 -27.665 1.00 76.25 192 PRO A O 1
ATOM 1500 N N . ASP A 1 193 ? 5.323 -12.647 -26.873 1.00 76.56 193 ASP A N 1
ATOM 1501 C CA . ASP A 1 193 ? 3.904 -12.274 -26.864 1.00 76.56 193 ASP A CA 1
ATOM 1502 C C . ASP A 1 193 ? 3.487 -11.503 -25.597 1.00 76.56 193 ASP A C 1
ATOM 1504 O O . ASP A 1 193 ? 2.472 -10.816 -25.609 1.00 76.56 193 ASP A O 1
ATOM 1508 N N . GLU A 1 194 ? 4.301 -11.546 -24.538 1.00 77.06 194 GLU A N 1
ATOM 1509 C CA . GLU A 1 194 ? 4.010 -10.948 -23.220 1.00 77.06 194 GLU A CA 1
ATOM 1510 C C . GLU A 1 194 ? 4.749 -9.621 -22.992 1.00 77.06 194 GLU A C 1
ATOM 1512 O O . GLU A 1 194 ? 4.839 -9.104 -21.877 1.00 77.06 194 GLU A O 1
ATOM 1517 N N . ARG A 1 195 ? 5.363 -9.063 -24.042 1.00 77.62 195 ARG A N 1
ATOM 1518 C CA . ARG A 1 195 ? 6.133 -7.821 -23.928 1.00 77.62 195 ARG A CA 1
ATOM 1519 C C . ARG A 1 195 ? 5.199 -6.643 -23.650 1.00 77.62 195 ARG A C 1
ATOM 1521 O O . ARG A 1 195 ? 4.323 -6.391 -24.474 1.00 77.62 195 ARG A O 1
ATOM 1528 N N . PRO A 1 196 ? 5.457 -5.844 -22.598 1.00 77.00 196 PRO A N 1
ATOM 1529 C CA . PRO A 1 196 ? 4.620 -4.694 -22.300 1.00 77.00 196 PRO A CA 1
ATOM 1530 C C . PRO A 1 196 ? 4.627 -3.670 -23.434 1.00 77.00 196 PRO A C 1
ATOM 1532 O O . PRO A 1 196 ? 5.693 -3.263 -23.916 1.00 77.00 196 PRO A O 1
ATOM 1535 N N . VAL A 1 197 ? 3.444 -3.208 -23.820 1.00 77.31 197 VAL A N 1
ATOM 1536 C CA . VAL A 1 197 ? 3.265 -2.162 -24.826 1.00 77.31 197 VAL A CA 1
ATOM 1537 C C . VAL A 1 197 ? 3.465 -0.786 -24.174 1.00 77.31 197 VAL A C 1
ATOM 1539 O O . VAL A 1 197 ? 3.008 -0.545 -23.053 1.00 77.31 197 VAL A O 1
ATOM 1542 N N . PRO A 1 198 ? 4.145 0.169 -24.837 1.00 76.94 198 PRO A N 1
ATOM 1543 C CA . PRO A 1 198 ? 4.276 1.523 -24.315 1.00 76.94 198 PRO A CA 1
ATOM 1544 C C . PRO A 1 198 ? 2.908 2.203 -24.181 1.00 76.94 198 PRO A C 1
ATOM 1546 O O . PRO A 1 198 ? 2.226 2.487 -25.164 1.00 76.94 198 PRO A O 1
ATOM 1549 N N . TRP A 1 199 ? 2.528 2.516 -22.944 1.00 77.25 199 TRP A N 1
ATOM 1550 C CA . TRP A 1 199 ? 1.315 3.268 -22.640 1.00 77.25 199 TRP A CA 1
ATOM 1551 C C . TRP A 1 199 ? 1.496 4.720 -23.094 1.00 77.25 199 TRP A C 1
ATOM 1553 O O . TRP A 1 199 ? 2.324 5.436 -22.538 1.00 77.25 199 TRP A O 1
ATOM 1563 N N . GLY A 1 200 ? 0.745 5.155 -24.111 1.00 77.31 200 GLY A N 1
ATOM 1564 C CA .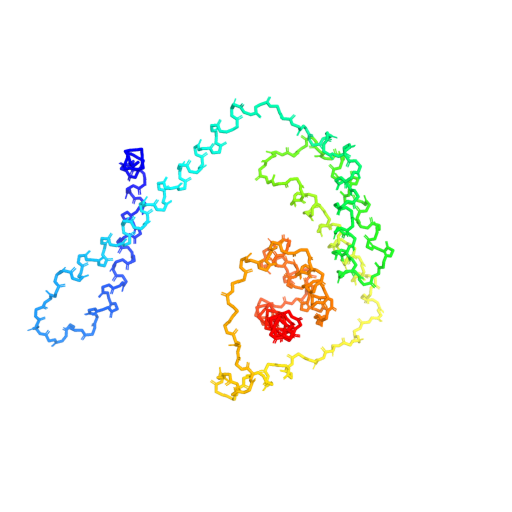 GLY A 1 200 ? 0.941 6.451 -24.775 1.00 77.31 200 GLY A CA 1
ATOM 1565 C C . GLY A 1 200 ? 1.032 7.650 -23.820 1.00 77.31 200 GLY A C 1
ATOM 1566 O O . GLY A 1 200 ? 2.105 8.219 -23.642 1.00 77.31 200 GLY A O 1
ATOM 1567 N N . ASN A 1 201 ? -0.084 8.050 -23.198 1.00 75.88 201 ASN A N 1
ATOM 1568 C CA . ASN A 1 201 ? -0.098 9.136 -22.208 1.00 75.88 201 ASN A CA 1
ATOM 1569 C C . ASN A 1 201 ? -0.782 8.692 -20.898 1.00 75.88 201 ASN A C 1
ATOM 1571 O O . ASN A 1 201 ? -1.992 8.886 -20.729 1.00 75.88 201 ASN A O 1
ATOM 1575 N N . PRO A 1 202 ? -0.024 8.095 -19.960 1.00 73.44 202 PRO A N 1
ATOM 1576 C CA . PRO A 1 202 ? -0.552 7.628 -18.678 1.00 73.44 202 PRO A CA 1
ATOM 1577 C C . PRO A 1 202 ? -1.112 8.762 -17.809 1.00 73.44 202 PRO A C 1
ATOM 1579 O O . PRO A 1 202 ? -2.129 8.582 -17.143 1.00 73.44 202 PRO A O 1
ATOM 1582 N N . GLU A 1 203 ? -0.512 9.955 -17.875 1.00 75.94 203 GLU A N 1
ATOM 1583 C CA . GLU A 1 203 ? -0.925 11.131 -17.096 1.00 75.94 203 GLU A CA 1
ATOM 1584 C C . GLU A 1 203 ? -2.371 11.546 -17.419 1.00 75.94 203 GLU A C 1
ATOM 1586 O O . GLU A 1 203 ? -3.159 11.876 -16.533 1.00 75.94 203 GLU A O 1
ATOM 1591 N N . ALA A 1 204 ? -2.758 11.460 -18.695 1.00 75.81 204 ALA A N 1
ATOM 1592 C CA . ALA A 1 204 ? -4.123 11.748 -19.133 1.00 75.81 204 ALA A CA 1
ATOM 1593 C C . ALA A 1 204 ? -5.142 10.690 -18.668 1.00 75.81 204 ALA A C 1
ATOM 1595 O O . ALA A 1 204 ? -6.328 10.991 -18.535 1.00 75.81 204 ALA A O 1
ATOM 1596 N N . SER A 1 205 ? -4.701 9.452 -18.415 1.00 75.12 205 SER A N 1
ATOM 1597 C CA . SER A 1 205 ? -5.568 8.386 -17.889 1.00 75.12 205 SER A CA 1
ATOM 1598 C C . SER A 1 205 ? -5.890 8.610 -16.409 1.00 75.12 205 SER A C 1
ATOM 1600 O O . SER A 1 205 ? -7.021 8.396 -15.989 1.00 75.12 205 SER A O 1
ATOM 1602 N N . PHE A 1 206 ? -4.937 9.139 -15.637 1.00 68.38 206 PHE A N 1
ATOM 1603 C CA . PHE A 1 206 ? -5.092 9.413 -14.202 1.00 68.38 206 PHE A CA 1
ATOM 1604 C C . PHE A 1 206 ? -6.203 10.428 -13.881 1.00 68.38 206 PHE A C 1
ATOM 1606 O O . PHE A 1 206 ? -6.828 10.372 -12.820 1.00 68.38 206 PHE A O 1
ATOM 1613 N N . GLN A 1 207 ? -6.470 11.353 -14.809 1.00 71.62 207 GLN A N 1
ATOM 1614 C CA . GLN A 1 207 ? -7.516 12.372 -14.669 1.00 71.62 207 GLN A CA 1
ATOM 1615 C C . GLN A 1 207 ? -8.934 11.826 -14.916 1.00 71.62 207 GLN A C 1
ATOM 1617 O O . GLN A 1 207 ? -9.912 12.510 -14.617 1.00 71.62 207 GLN A O 1
ATOM 1622 N N . GLN A 1 208 ? -9.069 10.609 -15.452 1.00 75.69 208 GLN A N 1
ATOM 1623 C CA . GLN A 1 208 ? -10.360 10.016 -15.798 1.00 75.69 208 GLN A CA 1
ATOM 1624 C C . GLN A 1 208 ? -10.914 9.202 -14.624 1.00 75.69 208 GLN A C 1
ATOM 1626 O O . GLN A 1 208 ? -10.247 8.322 -14.089 1.00 75.69 208 GLN A O 1
ATOM 1631 N N . GLN A 1 209 ? -12.168 9.444 -14.231 1.00 71.06 209 GLN A N 1
ATOM 1632 C CA . GLN A 1 209 ? -12.805 8.674 -13.152 1.00 71.06 209 GLN A CA 1
ATOM 1633 C C . GLN A 1 209 ? -12.976 7.191 -13.517 1.00 71.06 209 GLN A C 1
ATOM 1635 O O . GLN A 1 209 ? -12.854 6.330 -12.650 1.00 71.06 209 GLN A O 1
ATOM 1640 N N . GLN A 1 210 ? -13.194 6.882 -14.799 1.00 76.31 210 GLN A N 1
ATOM 1641 C CA . GLN A 1 210 ? -13.348 5.509 -15.288 1.00 76.31 210 GLN A CA 1
ATOM 1642 C C . GLN A 1 210 ? -12.063 4.685 -15.129 1.00 76.31 210 GLN A C 1
ATOM 1644 O O . GLN A 1 210 ? -12.140 3.484 -14.871 1.00 76.31 210 GLN A O 1
ATOM 1649 N N . PHE A 1 211 ? -10.893 5.329 -15.227 1.00 81.00 211 PHE A N 1
ATOM 1650 C CA . PHE A 1 211 ? -9.605 4.673 -15.004 1.00 81.00 211 PHE A CA 1
ATOM 1651 C C . PHE A 1 211 ? -9.533 4.086 -13.594 1.00 81.00 211 PHE A C 1
ATOM 1653 O O . PHE A 1 211 ? -9.145 2.933 -13.427 1.00 81.00 211 PHE A O 1
ATOM 1660 N N . TRP A 1 212 ? -9.979 4.839 -12.586 1.00 75.69 212 TRP A N 1
ATOM 1661 C CA . TRP A 1 212 ? -9.961 4.388 -11.197 1.00 75.69 212 TRP A CA 1
ATOM 1662 C C . TRP A 1 212 ? -10.877 3.193 -10.954 1.00 75.69 212 TRP A C 1
ATOM 1664 O O . TRP A 1 212 ? -10.483 2.279 -10.242 1.00 75.69 212 TRP A O 1
ATOM 1674 N N . THR A 1 213 ? -12.042 3.130 -11.600 1.00 75.12 213 THR A N 1
ATOM 1675 C CA . THR A 1 213 ? -12.915 1.948 -11.528 1.00 75.12 213 THR A CA 1
ATOM 1676 C C . THR A 1 213 ? -12.235 0.701 -12.099 1.00 75.12 213 THR A C 1
ATOM 1678 O O . THR A 1 213 ? -12.327 -0.379 -11.516 1.00 75.12 213 THR A O 1
ATOM 1681 N N . VAL A 1 214 ? -11.518 0.835 -13.220 1.00 81.69 214 VAL A N 1
ATOM 1682 C CA . VAL A 1 214 ? -10.777 -0.283 -13.828 1.00 81.69 214 VAL A CA 1
ATOM 1683 C C . VAL A 1 214 ? -9.563 -0.666 -12.984 1.00 81.69 214 VAL A C 1
ATOM 1685 O O . VAL A 1 214 ? -9.332 -1.850 -12.757 1.00 81.69 214 VAL A O 1
ATOM 1688 N N . PHE A 1 215 ? -8.822 0.315 -12.472 1.00 82.38 215 PHE A N 1
ATOM 1689 C CA . PHE A 1 215 ? -7.688 0.097 -11.578 1.00 82.38 215 PHE A CA 1
ATOM 1690 C C . PHE A 1 215 ? -8.106 -0.641 -10.305 1.00 82.38 215 PHE A C 1
ATOM 1692 O O . PHE A 1 215 ? -7.461 -1.606 -9.904 1.00 82.38 215 PHE A O 1
ATOM 1699 N N . GLU A 1 216 ? -9.222 -0.237 -9.704 1.00 74.31 216 GLU A N 1
ATOM 1700 C CA . GLU A 1 216 ? -9.813 -0.920 -8.561 1.00 74.31 216 GLU A CA 1
ATOM 1701 C C . GLU A 1 216 ? -10.211 -2.359 -8.893 1.00 74.31 216 GLU A C 1
ATOM 1703 O O . GLU A 1 216 ? -9.855 -3.270 -8.152 1.00 74.31 216 GLU A O 1
ATOM 1708 N N . ALA A 1 217 ? -10.865 -2.587 -10.034 1.00 77.44 217 ALA A N 1
ATOM 1709 C CA . ALA A 1 217 ? -11.202 -3.936 -10.481 1.00 77.44 217 ALA A CA 1
ATOM 1710 C C . ALA A 1 217 ? -9.955 -4.800 -10.758 1.00 77.44 217 ALA A C 1
ATOM 1712 O O . ALA A 1 217 ? -10.006 -6.020 -10.611 1.00 77.44 217 ALA A O 1
ATOM 1713 N N . CYS A 1 218 ? -8.840 -4.191 -11.173 1.00 85.00 218 CYS A N 1
ATOM 1714 C CA . CYS A 1 218 ? -7.558 -4.876 -11.319 1.00 85.00 218 CYS A CA 1
ATOM 1715 C C . CYS A 1 218 ? -6.924 -5.199 -9.961 1.00 85.00 218 CYS A C 1
ATOM 1717 O O . CYS A 1 218 ? -6.442 -6.312 -9.784 1.00 85.00 218 CYS A O 1
ATOM 1719 N N . LEU A 1 219 ? -6.971 -4.279 -8.992 1.00 79.19 219 LEU A N 1
ATOM 1720 C CA . LEU A 1 219 ? -6.526 -4.527 -7.616 1.00 79.19 219 LEU A CA 1
ATOM 1721 C C . LEU A 1 219 ? -7.310 -5.661 -6.948 1.00 79.19 219 LEU A C 1
ATOM 1723 O O . LEU A 1 219 ? -6.702 -6.516 -6.310 1.00 79.19 219 LEU A O 1
ATOM 1727 N N . ASP A 1 220 ? -8.629 -5.700 -7.135 1.00 74.88 220 ASP A N 1
ATOM 1728 C CA . ASP A 1 220 ? -9.489 -6.767 -6.610 1.00 74.88 220 ASP A CA 1
ATOM 1729 C C . ASP A 1 220 ? -9.205 -8.127 -7.284 1.00 74.88 220 ASP A C 1
ATOM 1731 O O . ASP A 1 220 ? -9.498 -9.179 -6.718 1.00 74.88 220 ASP A O 1
ATOM 1735 N N . GLY A 1 221 ? -8.597 -8.120 -8.477 1.00 77.69 221 GLY A N 1
ATOM 1736 C CA . GLY A 1 221 ? -8.153 -9.317 -9.194 1.00 77.69 221 GLY A CA 1
ATOM 1737 C C . GLY A 1 221 ? -6.786 -9.861 -8.763 1.00 77.69 221 GLY A C 1
ATOM 1738 O O . GLY A 1 221 ? -6.374 -10.911 -9.256 1.00 77.69 221 GLY A O 1
ATOM 1739 N N . LEU A 1 222 ? -6.054 -9.179 -7.873 1.00 79.50 222 LEU A N 1
ATOM 1740 C CA . LEU A 1 222 ? -4.748 -9.656 -7.412 1.00 79.50 222 LEU A CA 1
ATOM 1741 C C . LEU A 1 222 ? -4.886 -10.792 -6.384 1.00 79.50 222 LEU A C 1
ATOM 1743 O O . LEU A 1 222 ? -5.777 -10.759 -5.533 1.00 79.50 222 LEU A O 1
ATOM 1747 N N . PRO A 1 223 ? -3.927 -11.742 -6.347 1.00 81.25 223 PRO A N 1
ATOM 1748 C CA . PRO A 1 223 ? -3.853 -12.719 -5.268 1.00 81.25 223 PRO A CA 1
ATOM 1749 C C . PRO A 1 223 ? -3.803 -12.028 -3.903 1.00 81.25 223 PRO A C 1
ATOM 1751 O O . PRO A 1 223 ? -2.994 -11.119 -3.692 1.00 81.25 223 PRO A O 1
ATOM 1754 N N . ALA A 1 224 ? -4.613 -12.497 -2.950 1.00 68.75 224 ALA A N 1
ATOM 1755 C CA . ALA A 1 224 ? -4.847 -11.806 -1.680 1.00 68.75 224 ALA A CA 1
ATOM 1756 C C . ALA A 1 224 ? -3.551 -11.419 -0.941 1.00 68.75 224 ALA A C 1
ATOM 1758 O O . ALA A 1 224 ? -3.423 -10.297 -0.460 1.00 68.75 224 ALA A O 1
ATOM 1759 N N . LYS A 1 225 ? -2.539 -12.303 -0.895 1.00 73.56 225 LYS A N 1
ATOM 1760 C CA . LYS A 1 225 ? -1.239 -12.004 -0.255 1.00 73.56 225 LYS A CA 1
ATOM 1761 C C . LYS A 1 225 ? -0.481 -10.866 -0.955 1.00 73.56 225 LYS A C 1
ATOM 1763 O O . LYS A 1 225 ? 0.099 -10.024 -0.269 1.00 73.56 225 LYS A O 1
ATOM 1768 N N . GLN A 1 226 ? -0.503 -10.835 -2.288 1.00 84.31 226 GLN A N 1
ATOM 1769 C CA . GLN A 1 226 ? 0.158 -9.809 -3.099 1.00 84.31 226 GLN A CA 1
ATOM 1770 C C . GLN A 1 226 ? -0.572 -8.474 -2.991 1.00 84.31 226 GLN A C 1
ATOM 1772 O O . GLN A 1 226 ? 0.073 -7.476 -2.689 1.00 84.31 226 GLN A O 1
ATOM 1777 N N . ALA A 1 227 ? -1.903 -8.468 -3.133 1.00 78.25 227 ALA A N 1
ATOM 1778 C CA . ALA A 1 227 ? -2.733 -7.280 -2.936 1.00 78.25 227 ALA A CA 1
ATOM 1779 C C . ALA A 1 227 ? -2.506 -6.675 -1.544 1.00 78.25 227 ALA A C 1
ATOM 1781 O O . ALA A 1 227 ? -2.268 -5.477 -1.407 1.00 78.25 227 ALA A O 1
ATOM 1782 N N . ARG A 1 228 ? -2.481 -7.524 -0.507 1.00 73.12 228 ARG A N 1
ATOM 1783 C CA . ARG A 1 228 ? -2.241 -7.114 0.879 1.00 73.12 228 ARG A CA 1
ATOM 1784 C C . ARG A 1 228 ? -0.911 -6.376 1.023 1.00 73.12 228 ARG A C 1
ATOM 1786 O O . ARG A 1 228 ? -0.878 -5.256 1.524 1.00 73.12 228 ARG A O 1
ATOM 1793 N N . VAL A 1 229 ? 0.177 -7.002 0.575 1.00 81.31 229 VAL A N 1
ATOM 1794 C CA . VAL A 1 229 ? 1.545 -6.467 0.649 1.00 81.31 229 VAL A CA 1
ATOM 1795 C C . VAL A 1 229 ? 1.722 -5.215 -0.215 1.00 81.31 229 VAL A C 1
ATOM 1797 O O . VAL A 1 229 ? 2.331 -4.247 0.236 1.00 81.31 229 VAL A O 1
ATOM 1800 N N . PHE A 1 230 ? 1.165 -5.216 -1.424 1.00 86.56 230 PHE A N 1
ATOM 1801 C CA . PHE A 1 230 ? 1.197 -4.083 -2.342 1.00 86.56 230 PHE A CA 1
ATOM 1802 C C . PHE A 1 230 ? 0.491 -2.867 -1.747 1.00 86.56 230 PHE A C 1
ATOM 1804 O O . PHE A 1 230 ? 1.078 -1.793 -1.678 1.00 86.56 230 PHE A O 1
ATOM 1811 N N . MET A 1 231 ? -0.717 -3.050 -1.213 1.00 75.62 231 MET A N 1
ATOM 1812 C CA . MET A 1 231 ? -1.458 -1.978 -0.554 1.00 75.62 231 MET A CA 1
ATOM 1813 C C . MET A 1 231 ? -0.735 -1.474 0.700 1.00 75.62 231 MET A C 1
ATOM 1815 O O . MET A 1 231 ? -0.643 -0.266 0.905 1.00 75.62 231 MET A O 1
ATOM 1819 N N . MET A 1 232 ? -0.157 -2.370 1.511 1.00 69.75 232 MET A N 1
ATOM 1820 C CA . MET A 1 232 ? 0.677 -1.976 2.653 1.00 69.75 232 MET A CA 1
ATOM 1821 C C . MET A 1 232 ? 1.871 -1.108 2.224 1.00 69.75 232 MET A C 1
ATOM 1823 O O . MET A 1 232 ? 2.187 -0.136 2.904 1.00 69.75 232 MET A O 1
ATOM 1827 N N . ARG A 1 233 ? 2.523 -1.422 1.101 1.00 80.00 233 ARG A N 1
ATOM 1828 C CA . ARG A 1 233 ? 3.700 -0.678 0.642 1.00 80.00 233 ARG A CA 1
ATOM 1829 C C . ARG A 1 233 ? 3.365 0.624 -0.082 1.00 80.00 233 ARG A C 1
ATOM 1831 O O . ARG A 1 233 ? 3.974 1.636 0.228 1.00 80.00 233 ARG A O 1
ATOM 1838 N N . GLU A 1 234 ? 2.459 0.588 -1.053 1.00 80.56 234 GLU A N 1
ATOM 1839 C CA . GLU A 1 234 ? 2.246 1.690 -2.005 1.00 80.56 234 GLU A CA 1
ATOM 1840 C C . GLU A 1 234 ? 1.123 2.639 -1.574 1.00 80.56 234 GLU A C 1
ATOM 1842 O O . GLU A 1 234 ? 1.149 3.813 -1.920 1.00 80.56 234 GLU A O 1
ATOM 1847 N N . PHE A 1 235 ? 0.135 2.153 -0.814 1.00 68.44 235 PHE A N 1
ATOM 1848 C CA . PHE A 1 235 ? -1.001 2.974 -0.380 1.00 68.44 235 PHE A CA 1
ATOM 1849 C C . PHE A 1 235 ? -0.858 3.451 1.067 1.00 68.44 235 PHE A C 1
ATOM 1851 O O . PHE A 1 235 ? -1.215 4.578 1.398 1.00 68.44 235 PHE A O 1
ATOM 1858 N N . VAL A 1 236 ? -0.341 2.583 1.940 1.00 63.91 236 VAL A N 1
ATOM 1859 C CA . VAL A 1 236 ? -0.132 2.895 3.364 1.00 63.91 236 VAL A CA 1
ATOM 1860 C C . VAL A 1 236 ? 1.299 3.364 3.649 1.00 63.91 236 VAL A C 1
ATOM 1862 O O . VAL A 1 236 ? 1.565 3.853 4.742 1.00 63.91 236 VAL A O 1
ATOM 1865 N N . GLU A 1 237 ? 2.211 3.244 2.678 1.00 67.50 237 GLU A N 1
ATOM 1866 C CA . GLU A 1 237 ? 3.615 3.672 2.789 1.00 67.50 237 GLU A CA 1
ATOM 1867 C C . GLU A 1 237 ? 4.358 3.024 3.972 1.00 67.50 237 GLU A C 1
ATOM 1869 O O . GLU A 1 237 ? 5.155 3.659 4.660 1.00 67.50 237 GLU A O 1
ATOM 1874 N N . LEU A 1 238 ? 4.093 1.737 4.234 1.00 59.06 238 LEU A N 1
ATOM 1875 C CA . LEU A 1 23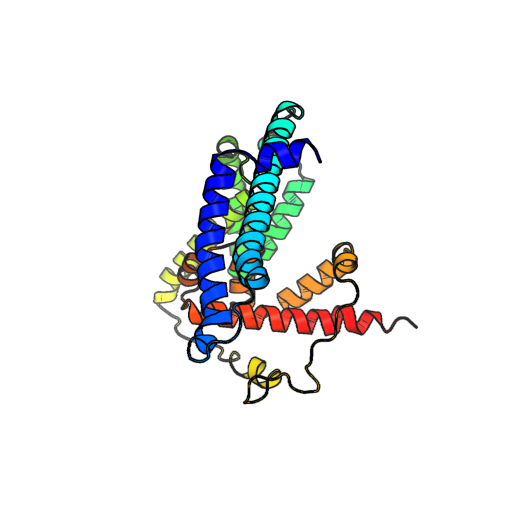8 ? 4.753 1.019 5.323 1.00 59.06 238 LEU A CA 1
ATOM 1876 C C . LEU A 1 238 ? 6.211 0.699 5.026 1.00 59.06 238 LEU A C 1
ATOM 1878 O O . LEU A 1 238 ? 6.594 0.352 3.898 1.00 59.06 238 LEU A O 1
ATOM 1882 N N . GLU A 1 239 ? 7.011 0.728 6.088 1.00 72.50 239 GLU A N 1
ATOM 1883 C CA . GLU A 1 239 ? 8.395 0.296 6.012 1.00 72.50 239 GLU A CA 1
ATOM 1884 C C . GLU A 1 239 ? 8.489 -1.225 5.872 1.00 72.50 239 GLU A C 1
ATOM 1886 O O . GLU A 1 239 ? 7.656 -1.996 6.354 1.00 72.50 239 GLU A O 1
ATOM 1891 N N . THR A 1 240 ? 9.509 -1.665 5.142 1.00 74.31 240 THR A N 1
ATOM 1892 C CA . THR A 1 240 ? 9.716 -3.064 4.739 1.00 74.31 240 THR A CA 1
ATOM 1893 C C . THR A 1 240 ? 9.674 -4.027 5.931 1.00 74.31 240 THR A C 1
ATOM 1895 O O . THR A 1 240 ? 9.088 -5.107 5.845 1.00 74.31 240 THR A O 1
ATOM 1898 N N . ASP A 1 241 ? 10.285 -3.640 7.046 1.00 64.69 241 ASP A N 1
ATOM 1899 C CA . ASP A 1 241 ? 10.347 -4.397 8.296 1.00 64.69 241 ASP A CA 1
ATOM 1900 C C . ASP A 1 241 ? 8.971 -4.539 8.962 1.00 64.69 241 ASP A C 1
ATOM 1902 O O . ASP A 1 241 ? 8.598 -5.641 9.376 1.00 64.69 241 ASP A O 1
ATOM 1906 N N . GLU A 1 242 ? 8.178 -3.467 8.989 1.00 56.97 242 GLU A N 1
ATOM 1907 C CA . GLU A 1 242 ? 6.806 -3.486 9.497 1.00 56.97 242 GLU A CA 1
ATOM 1908 C C . GLU A 1 242 ? 5.910 -4.413 8.670 1.00 56.97 242 GLU A C 1
ATOM 1910 O O . GLU A 1 242 ? 5.130 -5.185 9.237 1.00 56.97 242 GLU A O 1
ATOM 1915 N N . ILE A 1 243 ? 6.042 -4.382 7.338 1.00 67.00 243 ILE A N 1
ATOM 1916 C CA . ILE A 1 243 ? 5.271 -5.260 6.447 1.00 67.00 243 ILE A CA 1
ATOM 1917 C C . ILE A 1 243 ? 5.657 -6.719 6.687 1.00 67.00 243 ILE A C 1
ATOM 1919 O O . ILE A 1 243 ? 4.779 -7.574 6.801 1.00 67.00 243 ILE A O 1
ATOM 1923 N N . CYS A 1 244 ? 6.952 -7.017 6.815 1.00 68.44 244 CYS A N 1
ATOM 1924 C CA . CYS A 1 244 ? 7.429 -8.373 7.090 1.00 68.44 244 CYS A CA 1
ATOM 1925 C C . CYS A 1 244 ? 6.891 -8.906 8.425 1.00 68.44 244 CYS A C 1
ATOM 1927 O O . CYS A 1 244 ? 6.402 -10.038 8.488 1.00 68.44 244 CYS A O 1
ATOM 1929 N N . ALA A 1 245 ? 6.908 -8.077 9.472 1.00 58.97 245 ALA A N 1
ATOM 1930 C CA . ALA A 1 245 ? 6.382 -8.430 10.787 1.00 58.97 245 ALA A CA 1
ATOM 1931 C C . ALA A 1 245 ? 4.857 -8.640 10.777 1.00 58.97 245 ALA A C 1
ATOM 1933 O O . ALA A 1 245 ? 4.360 -9.588 11.389 1.00 58.97 245 ALA A O 1
ATOM 1934 N N . ALA A 1 246 ? 4.111 -7.783 10.073 1.00 55.16 246 ALA A N 1
ATOM 1935 C CA . ALA A 1 246 ? 2.655 -7.871 9.970 1.00 55.16 246 ALA A CA 1
ATOM 1936 C C . ALA A 1 246 ? 2.198 -9.054 9.102 1.00 55.16 246 ALA A C 1
ATOM 1938 O O . ALA A 1 246 ? 1.241 -9.752 9.443 1.00 55.16 246 ALA A O 1
ATOM 1939 N N . ALA A 1 247 ? 2.889 -9.302 7.989 1.00 65.31 247 ALA A N 1
ATOM 1940 C CA . ALA A 1 247 ? 2.532 -10.346 7.041 1.00 65.31 247 ALA A CA 1
ATOM 1941 C C . ALA A 1 247 ? 3.108 -11.727 7.394 1.00 65.31 247 ALA A C 1
ATOM 1943 O O . ALA A 1 247 ? 2.588 -12.720 6.885 1.00 65.31 247 ALA A O 1
ATOM 1944 N N . GLY A 1 248 ? 4.119 -11.798 8.268 1.00 64.81 248 GLY A N 1
ATOM 1945 C CA . GLY A 1 248 ? 4.787 -13.042 8.662 1.00 64.81 248 GLY A CA 1
ATOM 1946 C C . GLY A 1 248 ? 5.701 -13.608 7.573 1.00 64.81 248 GLY A C 1
ATOM 1947 O O . GLY A 1 248 ? 5.737 -14.818 7.382 1.00 64.81 248 GLY A O 1
ATOM 1948 N N . ILE A 1 249 ? 6.393 -12.738 6.835 1.00 76.75 249 ILE A N 1
ATOM 1949 C CA . ILE A 1 249 ? 7.184 -13.076 5.639 1.00 76.75 249 ILE A CA 1
ATOM 1950 C C . ILE A 1 249 ? 8.614 -12.540 5.747 1.00 76.75 249 ILE A C 1
ATOM 1952 O O . ILE A 1 249 ? 8.897 -11.655 6.552 1.00 76.75 249 ILE A O 1
ATOM 1956 N N . THR A 1 250 ? 9.518 -13.051 4.910 1.00 79.00 250 THR A N 1
ATOM 1957 C CA . THR A 1 250 ? 10.886 -12.526 4.796 1.00 79.00 250 THR A CA 1
ATOM 1958 C C . THR A 1 250 ? 10.940 -11.302 3.881 1.00 79.00 250 THR A C 1
ATOM 1960 O O . THR A 1 250 ? 10.106 -11.134 2.991 1.00 79.00 250 THR A O 1
ATOM 1963 N N . VAL A 1 251 ? 11.977 -10.477 4.048 1.00 81.06 251 VAL A N 1
ATOM 1964 C CA . VAL A 1 251 ? 12.231 -9.299 3.199 1.00 81.06 251 VAL A CA 1
ATOM 1965 C C . VAL A 1 251 ? 12.403 -9.684 1.726 1.00 81.06 251 VAL A C 1
ATOM 1967 O O . VAL A 1 251 ? 11.905 -8.998 0.840 1.00 81.06 251 VAL A O 1
ATOM 1970 N N . SER A 1 252 ? 13.066 -10.809 1.447 1.00 80.44 252 SER A N 1
ATOM 1971 C CA . SER A 1 252 ? 13.219 -11.306 0.075 1.00 80.44 252 SER A CA 1
ATOM 1972 C C . SER A 1 252 ? 11.864 -11.671 -0.543 1.00 80.44 252 SER A C 1
ATOM 1974 O O . SER A 1 252 ? 11.558 -11.221 -1.646 1.00 80.44 252 SER A O 1
ATOM 1976 N N . ASN A 1 253 ? 11.006 -12.382 0.198 1.00 80.56 253 ASN A N 1
ATOM 1977 C CA . ASN A 1 253 ? 9.661 -12.736 -0.260 1.00 80.56 253 ASN A CA 1
ATOM 1978 C C . ASN A 1 253 ? 8.773 -11.488 -0.454 1.00 80.56 253 ASN A C 1
ATOM 1980 O O . ASN A 1 253 ? 8.014 -11.402 -1.417 1.00 80.56 253 ASN A O 1
ATOM 1984 N N . LEU A 1 254 ? 8.918 -10.472 0.405 1.00 83.75 254 LEU A N 1
ATOM 1985 C CA . LEU A 1 254 ? 8.231 -9.188 0.247 1.00 83.75 254 LEU A CA 1
ATOM 1986 C C . LEU A 1 254 ? 8.515 -8.551 -1.121 1.00 83.75 254 LEU A C 1
ATOM 1988 O O . LEU A 1 254 ? 7.576 -8.183 -1.826 1.00 83.75 254 LEU A O 1
ATOM 1992 N N . PHE A 1 255 ? 9.788 -8.428 -1.509 1.00 89.44 255 PHE A N 1
ATOM 1993 C CA . PHE A 1 255 ? 10.154 -7.819 -2.790 1.00 89.44 255 PHE A CA 1
ATOM 1994 C C . PHE A 1 255 ? 9.648 -8.627 -3.986 1.00 89.44 255 PHE A C 1
ATOM 1996 O O . PHE A 1 255 ? 9.163 -8.035 -4.950 1.00 89.44 255 PHE A O 1
ATOM 2003 N N . VAL A 1 256 ? 9.689 -9.959 -3.897 1.00 87.06 256 VAL A N 1
ATOM 2004 C CA . VAL A 1 256 ? 9.122 -10.851 -4.918 1.00 87.06 256 VAL A CA 1
ATOM 2005 C C . VAL A 1 256 ? 7.616 -10.620 -5.063 1.00 87.06 256 VAL A C 1
ATOM 2007 O O . VAL A 1 256 ? 7.125 -10.429 -6.174 1.00 87.06 256 VAL A O 1
ATOM 2010 N N . MET A 1 257 ? 6.873 -10.555 -3.955 1.00 85.38 257 MET A N 1
ATOM 2011 C CA . MET A 1 257 ? 5.432 -10.285 -3.990 1.00 85.38 257 MET A CA 1
ATOM 2012 C C . MET A 1 257 ? 5.096 -8.892 -4.521 1.00 85.38 257 MET A C 1
ATOM 2014 O O . MET A 1 257 ? 4.150 -8.765 -5.294 1.00 85.38 257 MET A O 1
ATOM 2018 N N . LEU A 1 258 ? 5.859 -7.860 -4.152 1.00 88.81 258 LEU A N 1
ATOM 2019 C CA . LEU A 1 258 ? 5.666 -6.502 -4.672 1.00 88.81 258 LEU A CA 1
ATOM 2020 C C . LEU A 1 258 ? 5.923 -6.430 -6.176 1.00 88.81 258 LEU A C 1
ATOM 2022 O O . LEU A 1 258 ? 5.162 -5.795 -6.903 1.00 88.81 258 LEU A O 1
ATOM 2026 N N . HIS A 1 259 ? 6.980 -7.090 -6.648 1.00 88.62 259 HIS A N 1
ATOM 2027 C CA . HIS A 1 259 ? 7.284 -7.158 -8.070 1.00 88.62 259 HIS A CA 1
ATOM 2028 C C . HIS A 1 259 ? 6.160 -7.860 -8.842 1.00 88.62 259 HIS A C 1
ATOM 2030 O O . HIS A 1 259 ? 5.625 -7.292 -9.790 1.00 88.62 259 HIS A O 1
ATOM 2036 N N . ARG A 1 260 ? 5.724 -9.034 -8.371 1.00 87.31 260 ARG A N 1
ATOM 2037 C CA . ARG A 1 260 ? 4.620 -9.798 -8.975 1.00 87.31 260 ARG A CA 1
ATOM 2038 C C . ARG A 1 260 ? 3.295 -9.032 -8.969 1.00 87.31 260 ARG A C 1
ATOM 2040 O O . ARG A 1 260 ? 2.575 -9.068 -9.961 1.00 87.31 260 ARG A O 1
ATOM 2047 N N . ALA A 1 261 ? 2.995 -8.306 -7.891 1.00 89.00 261 ALA A N 1
ATOM 2048 C CA . ALA A 1 261 ? 1.809 -7.458 -7.810 1.00 89.00 261 ALA A CA 1
ATOM 2049 C C . ALA A 1 261 ? 1.816 -6.368 -8.893 1.00 89.00 261 ALA A C 1
ATOM 2051 O O . ALA A 1 261 ? 0.804 -6.153 -9.555 1.00 89.00 261 ALA A O 1
ATOM 2052 N N . ARG A 1 262 ? 2.965 -5.711 -9.110 1.00 90.88 262 ARG A N 1
ATOM 2053 C CA . ARG A 1 262 ? 3.115 -4.679 -10.148 1.00 90.88 262 ARG A CA 1
ATOM 2054 C C . ARG A 1 262 ? 2.943 -5.249 -11.551 1.00 90.88 262 ARG A C 1
ATOM 2056 O O . ARG A 1 262 ? 2.241 -4.633 -12.340 1.00 90.88 262 ARG A O 1
ATOM 2063 N N . LEU A 1 263 ? 3.531 -6.412 -11.835 1.00 89.19 263 LEU A N 1
ATOM 2064 C CA . LEU A 1 263 ? 3.393 -7.072 -13.137 1.00 89.19 263 LEU A CA 1
ATOM 2065 C C . LEU A 1 263 ? 1.933 -7.440 -13.435 1.00 89.19 263 LEU A C 1
ATOM 2067 O O . LEU A 1 263 ? 1.423 -7.085 -14.490 1.00 89.19 263 LEU A O 1
ATOM 2071 N N . ARG A 1 264 ? 1.221 -8.045 -12.474 1.00 88.88 264 ARG A N 1
ATOM 2072 C CA . ARG A 1 264 ? -0.211 -8.364 -12.626 1.00 88.88 264 ARG A CA 1
ATOM 2073 C C . ARG A 1 264 ? -1.078 -7.120 -12.826 1.00 88.88 264 ARG A C 1
ATOM 2075 O O . ARG A 1 264 ? -2.005 -7.128 -13.631 1.00 88.88 264 ARG A O 1
ATOM 2082 N N . LEU A 1 265 ? -0.797 -6.045 -12.085 1.00 89.50 265 LEU A N 1
ATOM 2083 C CA . LEU A 1 265 ? -1.506 -4.776 -12.261 1.00 89.50 265 LEU A CA 1
ATOM 2084 C C . LEU A 1 265 ? -1.237 -4.167 -13.634 1.00 89.50 265 LEU A C 1
ATOM 2086 O O . LEU A 1 265 ? -2.167 -3.668 -14.260 1.00 89.50 265 LEU A O 1
ATOM 2090 N N . GLN A 1 266 ? 0.013 -4.220 -14.090 1.00 88.56 266 GLN A N 1
ATOM 2091 C CA . GLN A 1 266 ? 0.413 -3.738 -15.403 1.00 88.56 266 GLN A CA 1
ATOM 2092 C C . GLN A 1 266 ? -0.344 -4.481 -16.504 1.00 88.56 266 GLN A C 1
ATOM 2094 O O . GLN A 1 266 ? -1.043 -3.841 -17.281 1.00 88.56 266 GLN A O 1
ATOM 2099 N N . GLU A 1 267 ? -0.283 -5.810 -16.510 1.00 86.94 267 GLU A N 1
ATOM 2100 C CA . GLU A 1 267 ? -0.971 -6.657 -17.488 1.00 86.94 267 GLU A CA 1
ATOM 2101 C C . GLU A 1 267 ? -2.493 -6.424 -17.478 1.00 86.94 267 GLU A C 1
ATOM 2103 O O . GLU A 1 267 ? -3.123 -6.259 -18.523 1.00 86.94 267 GLU A O 1
ATOM 2108 N N . CYS A 1 268 ? -3.107 -6.339 -16.292 1.00 88.38 268 CYS A N 1
ATOM 2109 C CA . CYS A 1 268 ? -4.542 -6.087 -16.180 1.00 88.38 268 CYS A CA 1
ATOM 2110 C C . CYS A 1 268 ? -4.941 -4.711 -16.732 1.00 88.38 268 CYS A C 1
ATOM 2112 O O . CYS A 1 268 ? -5.947 -4.601 -17.437 1.00 88.38 268 CYS A O 1
ATOM 2114 N N . LEU A 1 269 ? -4.170 -3.664 -16.426 1.00 88.94 269 LEU A N 1
ATOM 2115 C CA . LEU A 1 269 ? -4.414 -2.315 -16.941 1.00 88.94 269 LEU A CA 1
ATOM 2116 C C . LEU A 1 269 ? -4.192 -2.241 -18.448 1.00 88.94 269 LEU A C 1
ATOM 2118 O O . LEU A 1 269 ? -4.975 -1.601 -19.149 1.00 88.94 269 LEU A O 1
ATOM 2122 N N . GLU A 1 270 ? -3.158 -2.908 -18.945 1.00 86.62 270 GLU A N 1
ATOM 2123 C CA . GLU A 1 270 ? -2.877 -2.999 -20.368 1.00 86.62 270 GLU A CA 1
ATOM 2124 C C . GLU A 1 270 ? -4.073 -3.605 -21.097 1.00 86.62 270 GLU A C 1
ATOM 2126 O O . GLU A 1 270 ? -4.703 -2.923 -21.900 1.00 86.62 270 GLU A O 1
ATOM 2131 N N . ASN A 1 271 ? -4.511 -4.791 -20.682 1.00 84.75 271 ASN A N 1
ATOM 2132 C CA . ASN A 1 271 ? -5.624 -5.497 -21.308 1.00 84.75 271 ASN A CA 1
ATOM 2133 C C . ASN A 1 271 ? -6.976 -4.777 -21.166 1.00 84.75 271 ASN A C 1
ATOM 2135 O O . ASN A 1 271 ? -7.768 -4.733 -22.110 1.00 84.75 271 ASN A O 1
ATOM 2139 N N . LYS A 1 272 ? -7.290 -4.231 -19.983 1.00 84.31 272 LYS A N 1
ATOM 2140 C CA . LYS A 1 272 ? -8.631 -3.684 -19.706 1.00 84.31 272 LYS A CA 1
ATOM 2141 C C . LYS A 1 272 ? -8.798 -2.220 -20.089 1.00 84.31 272 LYS A C 1
ATOM 2143 O O . LYS A 1 272 ? -9.913 -1.836 -20.447 1.00 84.31 272 LYS A O 1
ATOM 2148 N N . TRP A 1 273 ? -7.741 -1.416 -19.995 1.00 84.12 273 TRP A N 1
ATOM 2149 C CA . TRP A 1 273 ? -7.794 0.026 -20.239 1.00 84.12 273 TRP A CA 1
ATOM 2150 C C . TRP A 1 273 ? -7.105 0.406 -21.549 1.00 84.12 273 TRP A C 1
ATOM 2152 O O . TRP A 1 273 ? -7.737 1.012 -22.414 1.00 84.12 273 TRP A O 1
ATOM 2162 N N . TYR A 1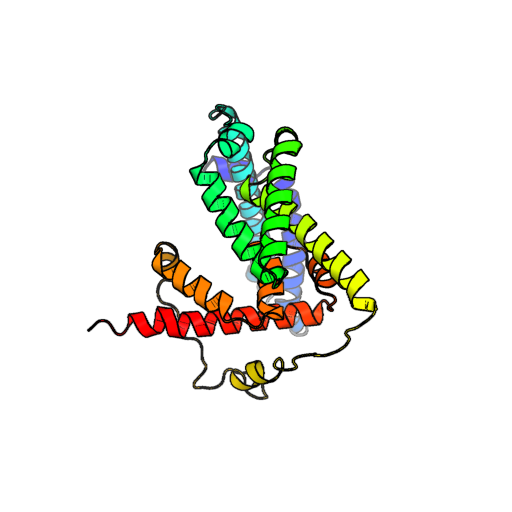 274 ? -5.842 0.017 -21.733 1.00 78.88 274 TYR A N 1
ATOM 2163 C CA . TYR A 1 274 ? -5.047 0.484 -22.873 1.00 78.88 274 TYR A CA 1
ATOM 2164 C C . TYR A 1 274 ? -5.359 -0.262 -24.182 1.00 78.88 274 TYR A C 1
ATOM 2166 O O . TYR A 1 274 ? -5.514 0.388 -25.211 1.00 78.88 274 TYR A O 1
ATOM 2174 N N . SER A 1 275 ? -5.579 -1.579 -24.157 1.00 71.38 275 SER A N 1
ATOM 2175 C CA . SER A 1 275 ? -5.949 -2.375 -25.341 1.00 71.38 275 SER A CA 1
ATOM 2176 C C . SER A 1 275 ? -7.409 -2.183 -25.772 1.00 71.38 275 SER A C 1
ATOM 2178 O O . SER A 1 275 ? -7.742 -2.355 -26.944 1.00 71.38 275 SER A O 1
ATOM 2180 N N . ASN A 1 276 ? -8.301 -1.792 -24.852 1.00 59.34 276 ASN A N 1
ATOM 2181 C CA . ASN A 1 276 ? -9.691 -1.450 -25.183 1.00 59.34 276 ASN A CA 1
ATOM 2182 C C . ASN A 1 276 ? -9.844 -0.026 -25.747 1.00 59.34 276 ASN A C 1
ATOM 2184 O O . ASN A 1 276 ? -10.828 0.246 -26.434 1.00 59.34 276 ASN A O 1
ATOM 2188 N N . GLY A 1 277 ? -8.882 0.871 -25.502 1.00 51.78 277 GLY A N 1
ATOM 2189 C CA . GLY A 1 277 ? -8.872 2.230 -26.057 1.00 51.78 277 GLY A CA 1
ATOM 2190 C C . GLY A 1 277 ? -8.681 2.284 -27.579 1.00 51.78 277 GLY A C 1
ATOM 2191 O O . GLY A 1 277 ? -9.061 3.271 -28.203 1.00 51.78 277 GLY A O 1
ATOM 2192 N N . GLU A 1 278 ? -8.162 1.214 -28.188 1.00 46.00 278 GLU A N 1
ATOM 2193 C CA . GLU A 1 278 ? -7.989 1.085 -29.644 1.00 46.00 278 GLU A CA 1
ATOM 2194 C C . GLU A 1 278 ? -9.222 0.500 -30.361 1.00 46.00 278 GLU A C 1
ATOM 2196 O O . GLU A 1 278 ? -9.230 0.389 -31.584 1.00 46.00 278 GLU A O 1
ATOM 2201 N N . ARG A 1 279 ? -10.293 0.142 -29.630 1.00 39.56 279 ARG A N 1
ATOM 2202 C CA . ARG A 1 279 ? -11.539 -0.414 -30.200 1.00 39.56 279 ARG A CA 1
ATOM 2203 C C . ARG A 1 279 ? -12.749 0.522 -30.103 1.00 39.56 279 ARG A C 1
ATOM 2205 O O . ARG A 1 279 ? -13.878 0.052 -29.977 1.00 39.56 279 ARG A O 1
ATOM 2212 N N . SER A 1 280 ? -12.543 1.832 -30.209 1.00 34.06 280 SER A N 1
ATOM 2213 C CA . SER A 1 280 ? -13.619 2.729 -30.654 1.00 34.06 280 SER A CA 1
ATOM 2214 C C . SER A 1 280 ? -13.473 2.948 -32.157 1.00 34.06 280 SER A C 1
ATOM 2216 O O . SER A 1 280 ? -12.414 3.370 -32.609 1.00 34.06 280 SER A O 1
ATOM 2218 N N . CYS A 1 281 ? -14.530 2.561 -32.876 1.00 35.94 281 CYS A N 1
ATOM 2219 C CA . CYS A 1 281 ? -14.663 2.433 -34.331 1.00 35.94 281 CYS A CA 1
ATOM 2220 C C . CYS A 1 281 ? -14.189 3.640 -35.152 1.00 35.94 281 CYS A C 1
ATOM 2222 O O . CYS A 1 281 ? -14.385 4.785 -34.688 1.00 35.94 281 CYS A O 1
#

Organism: NCBI:txid171865

InterPro domains:
  IPR007627 RNA polymerase sigma-70 region 2 [PF04542] (96-162)
  IPR013249 RNA polymerase sigma factor 70, region 4 type 2 [PF08281] (215-265)
  IPR013324 RNA polymerase sigma factor, region 3/4-like [SSF88659] (207-270)
  IPR013325 RNA polymerase sigma factor, region 2 [SSF88946] (95-178)
  IPR014284 RNA polymerase sigma-70-like domain [TIGR02937] (95-269)
  IPR014289 RNA polymerase sigma-24-related [TIGR02943] (92-276)
  IPR036388 Winged helix-like DNA-binding domain superfamily [G3DSA:1.10.10.10] (200-273)
  IPR039425 RNA polymerase sigma-70-like [PTHR43133] (95-271)
  IPR047700 Nitrate/nitrite transporter NrtS-like [NF038050] (16-59)

Secondary structure (DSSP, 8-state):
-HHHHHHHT-HHHHHHHHHHHHHHHHHHHHHHHSGGGGS-----HHHHHHHHHHHHHHHHHHHHHHHHHHHHHHHHHHH------HHHHHT-HHHHHHHHHHHHHHHHHHHS-HHHHHHHHHHHHHHHHHTGGG--SSS-HHHHHHHHHHHHHHHHHHHHHHHHTTT--------TTHHHHHHB-TTSPBPTTSPPP--S-HHHHHT-HHHHHHHHHHHHTS-HHHHHHHIIIIIS---HHHHHHHHT--HHHHHHHHHHHHHHHHHHHIIIIITTTT---

pLDDT: mean 72.86, std 14.4, range [33.06, 94.94]

Radius of gyration: 25.45 Å; chains: 1; bounding box: 71×61×54 Å

Foldseek 3Di:
DVQLVVLLPDPVLLVVLQVQLVVQLVVVCCVVCVVVVPDPDDDPVVVSCCSSVVSSVVSSSVVSVVVVVVVVVVVCCPPVPPDPQLVNQLPPPVNVVVLLVVQQLLLCLLPVDSVLSNVLSVVLSVVCVVCSVVDPVPDDSSLVSVVSSVVSSLVVLVVVCVVCVVPDPDDDPPPQPPVCCQQAPPVRHGDPVNDQDDQDDVVVLVPDPVSVVQLVVLLVVDDSLLSNLLCVCPVNVDDLVVSCVSSVHDSVVSVSSNVVSVSSSRVSCCVPPVVVVVPDD